Protein AF-A0A140DWY0-F1 (afdb_monomer_lite)

Secondary structure (DSSP, 8-state):
--HHHHHHHHHHHHHHHHHHHHHHHHHHHHHHHHHTTSTTT--SSHHHHHHHHHHHHHHHHHHHHHHHHHTTT-HHHHHHHHHHHHHHHHHTHHHHHHHHH-STTHHHHHHHHHHHHHHHHHHHHHHHHHHH-HHHHHHHT------S--TTTGGG------------------S-HHHHHHHHHHHHHHTSS-------PPPBHHHHHHHHHHHHHHHHHHHHHHHHHTGGGSB-TTSS-BTTHHHHHHHHHHHHHHHHHHHHHHHTT-TTHHHHHHHHHHHHHHHHHHHHHHHHHHHHTT-S-HHHHHHHHHHHHHHHHHHHHHHHHHHTT-SBP-STHHHHTT----GGGS------------------

Structure (mmCIF, N/CA/C/O backbone):
data_AF-A0A140DWY0-F1
#
_entry.id   AF-A0A140DWY0-F1
#
loop_
_atom_site.group_PDB
_atom_site.id
_atom_site.type_symbol
_atom_site.label_atom_id
_atom_site.label_alt_id
_atom_site.label_comp_id
_atom_site.label_asym_id
_atom_site.label_entity_id
_atom_site.label_seq_id
_atom_site.pdbx_PDB_ins_code
_atom_site.Cartn_x
_atom_site.Cartn_y
_atom_site.Cartn_z
_atom_site.occupancy
_atom_site.B_iso_or_equiv
_atom_site.auth_seq_id
_atom_site.auth_comp_id
_atom_site.auth_asym_id
_atom_site.auth_atom_id
_atom_site.pdbx_PDB_model_num
ATOM 1 N N . MET A 1 1 ? 29.543 5.384 -36.600 1.00 57.91 1 MET A N 1
ATOM 2 C CA . MET A 1 1 ? 28.573 6.051 -35.702 1.00 57.91 1 MET A CA 1
ATOM 3 C C . MET A 1 1 ? 29.395 6.724 -34.600 1.00 57.91 1 MET A C 1
ATOM 5 O O . MET A 1 1 ? 30.317 6.086 -34.124 1.00 57.91 1 MET A O 1
ATOM 9 N N . ASP A 1 2 ? 29.201 8.009 -34.275 1.00 68.50 2 ASP A N 1
ATOM 10 C CA . ASP A 1 2 ? 30.039 8.688 -33.258 1.00 68.50 2 ASP A CA 1
ATOM 11 C C . ASP A 1 2 ? 29.555 8.335 -31.839 1.00 68.50 2 ASP A C 1
ATOM 13 O O . ASP A 1 2 ? 28.572 8.912 -31.363 1.00 68.50 2 ASP A O 1
ATOM 17 N N . ASP A 1 3 ? 30.268 7.464 -31.123 1.00 65.62 3 ASP A N 1
ATOM 18 C CA . ASP A 1 3 ? 29.932 7.020 -29.754 1.00 65.62 3 ASP A CA 1
ATOM 19 C C . ASP A 1 3 ? 29.710 8.189 -28.776 1.00 65.62 3 ASP A C 1
ATOM 21 O O . ASP A 1 3 ? 28.828 8.164 -27.914 1.00 65.62 3 ASP A O 1
ATOM 25 N N . ARG A 1 4 ? 30.444 9.295 -28.965 1.00 71.00 4 ARG A N 1
ATOM 26 C CA . ARG A 1 4 ? 30.269 10.534 -28.185 1.00 71.00 4 ARG A CA 1
ATOM 27 C C . ARG A 1 4 ? 28.906 11.196 -28.395 1.00 71.00 4 ARG A C 1
ATOM 29 O O . ARG A 1 4 ? 28.383 11.807 -27.460 1.00 71.00 4 ARG A O 1
ATOM 36 N N . LYS A 1 5 ? 28.331 11.117 -29.600 1.00 73.56 5 LYS A N 1
ATOM 37 C CA . LYS A 1 5 ? 26.998 11.670 -29.893 1.00 73.56 5 LYS A CA 1
ATOM 38 C C . LYS A 1 5 ? 25.908 10.807 -29.257 1.00 73.56 5 LYS A C 1
ATOM 40 O O . LYS A 1 5 ? 24.982 11.367 -28.672 1.00 73.56 5 LYS A O 1
ATOM 45 N N . ILE A 1 6 ? 26.061 9.481 -29.292 1.00 72.69 6 ILE A N 1
ATOM 46 C CA . ILE A 1 6 ? 25.133 8.528 -28.661 1.00 72.69 6 ILE A CA 1
ATOM 47 C C . ILE A 1 6 ? 25.129 8.716 -27.140 1.00 72.69 6 ILE A C 1
ATOM 49 O O . ILE A 1 6 ? 24.067 8.913 -26.552 1.00 72.69 6 ILE A O 1
ATOM 53 N N . TYR A 1 7 ? 26.306 8.782 -26.509 1.00 71.62 7 TYR A N 1
ATOM 54 C CA . TYR A 1 7 ? 26.416 9.016 -25.066 1.00 71.62 7 TYR A CA 1
ATOM 55 C C . TYR A 1 7 ? 25.823 10.367 -24.637 1.00 71.62 7 TYR A C 1
ATOM 57 O O . TYR A 1 7 ? 25.106 10.454 -23.640 1.00 71.62 7 TYR A O 1
ATOM 65 N N . ARG A 1 8 ? 26.060 11.441 -25.407 1.00 73.19 8 ARG A N 1
ATOM 66 C CA . ARG A 1 8 ? 25.475 12.762 -25.120 1.00 73.19 8 ARG A CA 1
ATOM 67 C C . ARG A 1 8 ? 23.945 12.750 -25.252 1.00 73.19 8 ARG A C 1
ATOM 69 O O . ARG A 1 8 ? 23.271 13.381 -24.439 1.00 73.19 8 ARG A O 1
ATOM 76 N N . LYS A 1 9 ? 23.400 12.019 -26.230 1.00 77.56 9 LYS A N 1
ATOM 77 C CA . LYS A 1 9 ? 21.951 11.824 -26.405 1.00 77.56 9 LYS A CA 1
ATOM 78 C C . LYS A 1 9 ? 21.355 11.030 -25.236 1.00 77.56 9 LYS A C 1
ATOM 80 O O . LYS A 1 9 ? 20.369 11.478 -24.655 1.00 77.56 9 LYS A O 1
ATOM 85 N N . ALA A 1 10 ? 22.003 9.936 -24.829 1.00 71.94 10 ALA A N 1
ATOM 86 C CA . ALA A 1 10 ? 21.604 9.119 -23.683 1.00 71.94 10 ALA A CA 1
ATOM 87 C C . ALA A 1 10 ? 21.601 9.916 -22.373 1.00 71.94 10 ALA A C 1
ATOM 89 O O . ALA A 1 10 ? 20.593 9.945 -21.669 1.00 71.94 10 ALA A O 1
ATOM 90 N N . ARG A 1 11 ? 22.684 10.654 -22.095 1.00 74.94 11 ARG A N 1
ATOM 91 C CA . ARG A 1 11 ? 22.787 11.544 -20.931 1.00 74.94 11 ARG A CA 1
ATOM 92 C C . ARG A 1 11 ? 21.646 12.555 -20.889 1.00 74.94 11 ARG A C 1
ATOM 94 O O . ARG A 1 11 ? 21.018 12.709 -19.849 1.00 74.94 11 ARG A O 1
ATOM 101 N N . ASN A 1 12 ? 21.364 13.234 -22.001 1.00 78.50 12 ASN A N 1
ATOM 102 C CA . ASN A 1 12 ? 20.285 14.219 -22.040 1.00 78.50 12 ASN A CA 1
ATOM 103 C C . ASN A 1 12 ? 18.917 13.573 -21.785 1.00 78.50 12 ASN A C 1
ATOM 105 O O . ASN A 1 12 ? 18.136 14.126 -21.018 1.00 78.50 12 ASN A O 1
ATOM 109 N N . HIS A 1 13 ? 18.640 12.401 -22.364 1.00 79.12 13 HIS A N 1
ATOM 110 C CA . HIS A 1 13 ? 17.395 11.674 -22.104 1.00 79.12 13 HIS A CA 1
ATOM 111 C C . HIS A 1 13 ? 17.250 11.283 -20.629 1.00 79.12 13 HIS A C 1
ATOM 113 O O . HIS A 1 13 ? 16.200 11.529 -20.038 1.00 79.12 13 HIS A O 1
ATOM 119 N N . VAL A 1 14 ? 18.296 10.715 -20.025 1.00 76.75 14 VAL A N 1
ATOM 120 C CA . VAL A 1 14 ? 18.275 10.275 -18.622 1.00 76.75 14 VAL A CA 1
ATOM 121 C C . VAL A 1 14 ? 18.149 11.464 -17.667 1.00 76.75 14 VAL A C 1
ATOM 123 O O . VAL A 1 14 ? 17.331 11.417 -16.753 1.00 76.75 14 VAL A O 1
ATOM 126 N N . VAL A 1 15 ? 18.889 12.553 -17.899 1.00 78.69 15 VAL A N 1
ATOM 127 C CA . VAL A 1 15 ? 18.822 13.769 -17.069 1.00 78.69 15 VAL A CA 1
ATOM 128 C C . VAL A 1 15 ? 17.454 14.447 -17.169 1.00 78.69 15 VAL A C 1
ATOM 130 O O . VAL A 1 15 ? 16.911 14.854 -16.146 1.00 78.69 15 VAL A O 1
ATOM 133 N N . TRP A 1 16 ? 16.851 14.526 -18.359 1.00 79.81 16 TRP A N 1
ATOM 134 C CA . TRP A 1 16 ? 15.494 15.065 -18.498 1.00 79.81 16 TRP A CA 1
ATOM 135 C C . TRP A 1 16 ? 14.448 14.220 -17.771 1.00 79.81 16 TRP A C 1
ATOM 137 O O . TRP A 1 16 ? 13.572 14.782 -17.117 1.00 79.81 16 TRP A O 1
ATOM 147 N N . HIS A 1 17 ? 14.562 12.890 -17.826 1.00 82.00 17 HIS A N 1
ATOM 148 C CA . HIS A 1 17 ? 13.677 12.006 -17.064 1.00 82.00 17 HIS A CA 1
ATOM 149 C C . HIS A 1 17 ? 13.876 12.182 -15.555 1.00 82.00 17 HIS A C 1
ATOM 151 O O . HIS A 1 17 ? 12.893 12.306 -14.834 1.00 82.00 17 HIS A O 1
ATOM 157 N N . LEU A 1 18 ? 15.121 12.280 -15.074 1.00 79.75 18 LEU A N 1
ATOM 158 C CA . LEU A 1 18 ? 15.421 12.587 -13.670 1.00 79.75 18 LEU A CA 1
ATOM 159 C C . LEU A 1 18 ? 14.747 13.894 -13.225 1.00 79.75 18 LEU A C 1
ATOM 161 O O . LEU A 1 18 ? 14.041 13.909 -12.222 1.00 79.75 18 LEU A O 1
ATOM 165 N N . ILE A 1 19 ? 14.909 14.981 -13.983 1.00 77.69 19 ILE A N 1
ATOM 166 C CA . ILE A 1 19 ? 14.288 16.275 -13.655 1.00 77.69 19 ILE A CA 1
ATOM 167 C C . ILE A 1 19 ? 12.760 16.155 -13.628 1.00 77.69 19 ILE A C 1
ATOM 169 O O . ILE A 1 19 ? 12.126 16.634 -12.689 1.00 77.69 19 ILE A O 1
ATOM 173 N N . PHE A 1 20 ? 12.169 15.497 -14.626 1.00 85.00 20 PHE A N 1
ATOM 174 C CA . PHE A 1 20 ? 10.723 15.294 -14.699 1.00 85.00 20 PHE A CA 1
ATOM 175 C C . PHE A 1 20 ? 10.187 14.520 -13.488 1.00 85.00 20 PHE A C 1
ATOM 177 O O . PHE A 1 20 ? 9.238 14.968 -12.849 1.00 85.00 20 PHE A O 1
ATOM 184 N N . TYR A 1 21 ? 10.816 13.398 -13.130 1.00 84.69 21 TYR A N 1
ATOM 185 C CA . TYR A 1 21 ? 10.392 12.591 -11.986 1.00 84.69 21 TYR A CA 1
ATOM 186 C C . TYR A 1 21 ? 10.587 13.318 -10.655 1.00 84.69 21 TYR A C 1
ATOM 188 O O . TYR A 1 21 ? 9.721 13.225 -9.788 1.00 84.69 21 TYR A O 1
ATOM 196 N N . PHE A 1 22 ? 11.663 14.093 -10.497 1.00 82.50 22 PHE A N 1
ATOM 197 C CA . PHE A 1 22 ? 11.845 14.925 -9.308 1.00 82.50 22 PHE A CA 1
ATOM 198 C C . PHE A 1 22 ? 10.732 15.973 -9.176 1.00 82.50 22 PHE A C 1
ATOM 200 O O . PHE A 1 22 ? 10.133 16.111 -8.111 1.00 82.50 22 PHE A O 1
ATOM 207 N N . LEU A 1 23 ? 10.399 16.672 -10.268 1.00 81.19 23 LEU A N 1
ATOM 208 C CA . LEU A 1 23 ? 9.289 17.627 -10.280 1.00 81.19 23 LEU A CA 1
ATOM 209 C C . LEU A 1 23 ? 7.953 16.950 -9.967 1.00 81.19 23 LEU A C 1
ATOM 211 O O . LEU A 1 23 ? 7.162 17.501 -9.206 1.00 81.19 23 LEU A O 1
ATOM 215 N N . LEU A 1 24 ? 7.719 15.753 -10.504 1.00 86.19 24 LEU A N 1
ATOM 216 C CA . LEU A 1 24 ? 6.519 14.972 -10.228 1.00 86.19 24 LEU A CA 1
ATOM 217 C C . LEU A 1 24 ? 6.418 14.613 -8.739 1.00 86.19 24 LEU A C 1
ATOM 219 O O . LEU A 1 24 ? 5.360 14.815 -8.153 1.00 86.19 24 LEU A O 1
ATOM 223 N N . VAL A 1 25 ? 7.508 14.168 -8.102 1.00 83.31 25 VAL A N 1
ATOM 224 C CA . VAL A 1 25 ? 7.541 13.902 -6.651 1.00 83.31 25 VAL A CA 1
ATOM 225 C C . VAL A 1 25 ? 7.255 15.175 -5.848 1.00 83.31 25 VAL A C 1
ATOM 227 O O . VAL A 1 25 ? 6.443 15.138 -4.927 1.00 83.31 25 VAL A O 1
ATOM 230 N N . CYS A 1 26 ? 7.846 16.316 -6.214 1.00 82.31 26 CYS A N 1
ATOM 231 C CA . CYS A 1 26 ? 7.577 17.597 -5.551 1.00 82.31 26 CYS A CA 1
ATOM 232 C C . CYS A 1 26 ? 6.104 18.013 -5.665 1.00 82.31 26 CYS A C 1
ATOM 234 O O . CYS A 1 26 ? 5.478 18.359 -4.664 1.00 82.31 26 CYS A O 1
ATOM 236 N N . VAL A 1 27 ? 5.531 17.946 -6.871 1.00 85.69 27 VAL A N 1
ATOM 237 C CA . VAL A 1 27 ? 4.108 18.240 -7.105 1.00 85.69 27 VAL A CA 1
ATOM 238 C C . VAL A 1 27 ? 3.223 17.272 -6.326 1.00 85.69 27 VAL A C 1
ATOM 240 O O . VAL A 1 27 ? 2.219 17.692 -5.759 1.00 85.69 27 VAL A O 1
ATOM 243 N N . PHE A 1 28 ? 3.604 15.997 -6.247 1.00 88.56 28 PHE A N 1
ATOM 244 C CA . PHE A 1 28 ? 2.867 14.988 -5.498 1.00 88.56 28 PHE A CA 1
ATOM 245 C C . PHE A 1 28 ? 2.848 15.282 -3.991 1.00 88.56 28 PHE A C 1
ATOM 247 O O . PHE A 1 28 ? 1.795 15.189 -3.362 1.00 88.56 28 PHE A O 1
ATOM 254 N N . VAL A 1 29 ? 3.981 15.688 -3.410 1.00 85.38 29 VAL A N 1
ATOM 255 C CA . VAL A 1 29 ? 4.060 16.078 -1.992 1.00 85.38 29 VAL A CA 1
ATOM 256 C C . VAL A 1 29 ? 3.205 17.317 -1.714 1.00 85.38 29 VAL A C 1
ATOM 258 O O . VAL A 1 29 ? 2.434 17.318 -0.758 1.00 85.38 29 VAL A O 1
ATOM 261 N N . ILE A 1 30 ? 3.265 18.335 -2.581 1.00 83.00 30 ILE A N 1
ATOM 262 C CA . ILE A 1 30 ? 2.413 19.533 -2.471 1.00 83.00 30 ILE A CA 1
ATOM 263 C C . ILE A 1 30 ? 0.930 19.156 -2.591 1.00 83.00 30 ILE A C 1
ATOM 265 O O . ILE A 1 30 ? 0.107 19.604 -1.799 1.00 83.00 30 ILE A O 1
ATOM 269 N N . GLY A 1 31 ? 0.579 18.302 -3.555 1.00 84.06 31 GLY A N 1
ATOM 270 C CA . GLY A 1 31 ? -0.784 17.801 -3.723 1.00 84.06 31 GLY A CA 1
ATOM 271 C C . GLY A 1 31 ? -1.273 17.023 -2.502 1.00 84.06 31 GLY A C 1
ATOM 272 O O . GLY A 1 31 ? -2.422 17.175 -2.101 1.00 84.06 31 GLY A O 1
ATOM 273 N N . THR A 1 32 ? -0.390 16.249 -1.870 1.00 86.06 32 THR A N 1
ATOM 274 C CA . THR A 1 32 ? -0.691 15.519 -0.634 1.00 86.06 32 THR A CA 1
ATOM 275 C C . THR A 1 32 ? -0.972 16.483 0.519 1.00 86.06 32 THR A C 1
ATOM 277 O O . THR A 1 32 ? -1.981 16.318 1.195 1.00 86.06 32 THR A O 1
ATOM 280 N N . ASP A 1 33 ? -0.161 17.531 0.703 1.00 84.88 33 ASP A N 1
ATOM 281 C CA . ASP A 1 33 ? -0.425 18.568 1.715 1.00 84.88 33 ASP A CA 1
ATOM 282 C C . ASP A 1 33 ? -1.771 19.273 1.487 1.00 84.88 33 ASP A C 1
ATOM 284 O O . ASP A 1 33 ? -2.525 19.490 2.433 1.00 84.88 33 ASP A O 1
ATOM 288 N N . LEU A 1 34 ? -2.115 19.582 0.232 1.00 83.25 34 LEU A N 1
ATOM 289 C CA . LEU A 1 34 ? -3.403 20.193 -0.108 1.00 83.25 34 LEU A CA 1
ATOM 290 C C . LEU A 1 34 ? -4.582 19.270 0.224 1.00 83.25 34 LEU A C 1
ATOM 292 O O . LEU A 1 34 ? -5.570 19.729 0.793 1.00 83.25 34 LEU A O 1
ATOM 296 N N . VAL A 1 35 ? -4.476 17.977 -0.100 1.00 82.38 35 VAL A N 1
ATOM 297 C CA . VAL A 1 35 ? -5.507 16.972 0.212 1.00 82.38 35 VAL A CA 1
ATOM 298 C C . VAL A 1 35 ? -5.676 16.806 1.724 1.00 82.38 35 VAL A C 1
ATOM 300 O O . VAL A 1 35 ? -6.804 16.772 2.212 1.00 82.38 35 VAL A O 1
ATOM 303 N N . LEU A 1 36 ? -4.571 16.765 2.471 1.00 80.94 36 LEU A N 1
ATOM 304 C CA . LEU A 1 36 ? -4.564 16.647 3.933 1.00 80.94 36 LEU A CA 1
ATOM 305 C C . LEU A 1 36 ? -4.909 17.962 4.661 1.00 80.94 36 LEU A C 1
ATOM 307 O O . LEU A 1 36 ? -4.980 17.989 5.887 1.00 80.94 36 LEU A O 1
ATOM 311 N N . ASN A 1 37 ? -5.139 19.054 3.928 1.00 79.94 37 ASN A N 1
ATOM 312 C CA . ASN A 1 37 ? -5.622 20.331 4.460 1.00 79.94 37 ASN A CA 1
ATOM 313 C C . ASN A 1 37 ? -7.074 20.647 4.073 1.00 79.94 37 ASN A C 1
ATOM 315 O O . ASN A 1 37 ? -7.576 21.715 4.431 1.00 79.94 37 ASN A O 1
ATOM 319 N N . LEU A 1 38 ? -7.768 19.746 3.370 1.00 78.75 38 LEU A N 1
ATOM 320 C CA . LEU A 1 38 ? -9.203 19.886 3.119 1.00 78.75 38 LEU A CA 1
ATOM 321 C C . LEU A 1 38 ? -9.979 19.834 4.444 1.00 78.75 38 LEU A C 1
ATOM 323 O O . LEU A 1 38 ? -9.613 19.083 5.342 1.00 78.75 38 LEU A O 1
ATOM 327 N N . ASP A 1 39 ? -11.083 20.578 4.558 1.00 66.38 39 ASP A N 1
ATOM 328 C CA . ASP A 1 39 ? -11.822 20.747 5.826 1.00 66.38 39 ASP A CA 1
ATOM 329 C C . ASP A 1 39 ? -12.285 19.430 6.480 1.00 66.38 39 ASP A C 1
ATOM 331 O O . ASP A 1 39 ? -12.441 19.364 7.696 1.00 66.38 39 ASP A O 1
ATOM 335 N N . PHE A 1 40 ? -12.469 18.368 5.693 1.00 68.31 40 PHE A N 1
ATOM 336 C CA . PHE A 1 40 ? -12.851 17.035 6.174 1.00 68.31 40 PHE A CA 1
ATOM 337 C C . PHE A 1 40 ? -11.657 16.092 6.436 1.00 68.31 40 PHE A C 1
ATOM 339 O O . PHE A 1 40 ? -11.844 15.028 7.021 1.00 68.31 40 PHE A O 1
ATOM 346 N N . LEU A 1 41 ? -10.444 16.462 6.004 1.00 69.25 41 LEU A N 1
ATOM 347 C CA . LEU A 1 41 ? -9.195 15.690 6.121 1.00 69.25 41 LEU A CA 1
ATOM 348 C C . LEU A 1 41 ? -8.091 16.442 6.880 1.00 69.25 41 LEU A C 1
ATOM 350 O O . LEU A 1 41 ? -6.929 16.052 6.829 1.00 69.25 41 LEU A O 1
ATOM 354 N N . LYS A 1 42 ? -8.435 17.514 7.587 1.00 71.75 42 LYS A N 1
ATOM 355 C CA . LYS A 1 42 ? -7.465 18.381 8.248 1.00 71.75 42 LYS A CA 1
ATOM 356 C C . LYS A 1 42 ? -6.940 17.771 9.547 1.00 71.75 42 LYS A C 1
ATOM 358 O O . LYS A 1 42 ? -7.705 17.231 10.340 1.00 71.75 42 LYS A O 1
ATOM 363 N N . PHE A 1 43 ? -5.648 17.933 9.819 1.00 66.62 43 PHE A N 1
ATOM 364 C CA . PHE A 1 43 ? -5.078 17.647 11.139 1.00 66.62 43 PHE A CA 1
ATOM 365 C C . PHE A 1 43 ? -5.669 18.598 12.204 1.00 66.62 43 PHE A C 1
ATOM 367 O O . PHE A 1 43 ? -5.523 19.815 12.075 1.00 66.62 43 PHE A O 1
ATOM 374 N N . ALA A 1 44 ? -6.304 18.082 13.267 1.00 57.81 44 ALA A N 1
ATOM 375 C CA . ALA A 1 44 ? -6.755 18.934 14.381 1.00 57.81 44 ALA A CA 1
ATOM 376 C C . ALA A 1 44 ? -5.603 19.443 15.254 1.00 57.81 44 ALA A C 1
ATOM 378 O O . ALA A 1 44 ? -5.675 20.557 15.773 1.00 57.81 44 ALA A O 1
ATOM 379 N N . GLU A 1 45 ? -4.537 18.655 15.414 1.00 62.97 45 GLU A N 1
ATOM 380 C CA . GLU A 1 45 ? -3.345 19.068 16.151 1.00 62.97 45 GLU A CA 1
ATOM 381 C C . GLU A 1 45 ? -2.312 19.702 15.214 1.00 62.97 45 GLU A C 1
ATOM 383 O O . GLU A 1 45 ? -1.797 19.062 14.293 1.00 62.97 45 GLU A O 1
ATOM 388 N N . THR A 1 46 ? -1.927 20.948 15.503 1.00 62.59 46 THR A N 1
ATOM 389 C CA . THR A 1 46 ? -0.871 21.674 14.775 1.00 62.59 46 THR A CA 1
ATOM 390 C C . THR A 1 46 ? 0.464 20.918 14.748 1.00 62.59 46 THR A C 1
ATOM 392 O O . THR A 1 46 ? 1.228 21.070 13.798 1.00 62.59 46 THR A O 1
ATOM 395 N N . GLY A 1 47 ? 0.732 20.053 15.734 1.00 73.00 47 GLY A N 1
ATOM 396 C CA . GLY A 1 47 ? 1.959 19.255 15.808 1.00 73.00 47 GLY A CA 1
ATOM 397 C C . GLY A 1 47 ? 2.082 18.154 14.744 1.00 73.00 47 GLY A C 1
ATOM 398 O O . GLY A 1 47 ? 3.182 17.906 14.247 1.00 73.00 47 GLY A O 1
ATOM 399 N N . GLN A 1 48 ? 0.980 17.511 14.342 1.00 75.25 48 GLN A N 1
ATOM 400 C CA . GLN A 1 48 ? 1.017 16.432 13.340 1.00 75.25 48 GLN A CA 1
ATOM 401 C C . GLN A 1 48 ? 1.219 16.983 11.928 1.00 75.25 48 GLN A C 1
ATOM 403 O O . GLN A 1 48 ? 2.032 16.460 11.166 1.00 75.25 48 GLN A O 1
ATOM 408 N N . HIS A 1 49 ? 0.562 18.103 11.616 1.00 79.12 49 HIS A N 1
ATOM 409 C CA . HIS A 1 49 ? 0.777 18.817 10.356 1.00 79.12 49 HIS A CA 1
ATOM 410 C C . HIS A 1 49 ? 2.220 19.326 10.229 1.00 79.12 49 HIS A C 1
ATOM 412 O O . HIS A 1 49 ? 2.867 19.126 9.203 1.00 79.12 49 HIS A O 1
ATOM 418 N N . GLN A 1 50 ? 2.778 19.889 11.306 1.00 80.62 50 GLN A N 1
ATOM 419 C CA . GLN A 1 50 ? 4.189 20.292 11.349 1.00 80.62 50 GLN A CA 1
ATOM 420 C C . GLN A 1 50 ? 5.147 19.111 11.155 1.00 80.62 50 GLN A C 1
ATOM 422 O O . GLN A 1 50 ? 6.152 19.247 10.458 1.00 80.62 50 GLN A O 1
ATOM 427 N N . THR A 1 51 ? 4.832 17.950 11.735 1.00 84.06 51 THR A N 1
ATOM 428 C CA . THR A 1 51 ? 5.628 16.727 11.561 1.00 84.06 51 THR A CA 1
ATOM 429 C C . THR A 1 51 ? 5.610 16.268 10.104 1.00 84.06 51 THR A C 1
ATOM 431 O O . THR A 1 51 ? 6.667 15.982 9.544 1.00 84.06 51 THR A O 1
ATOM 434 N N . PHE A 1 52 ? 4.436 16.266 9.466 1.00 85.62 52 PHE A N 1
ATOM 435 C CA . PHE A 1 52 ? 4.297 15.941 8.047 1.00 85.62 52 PHE A CA 1
ATOM 436 C C . PHE A 1 52 ? 5.118 16.884 7.155 1.00 85.62 52 PHE A C 1
ATOM 438 O O . PHE A 1 52 ? 5.877 16.407 6.310 1.00 85.62 52 PHE A O 1
ATOM 445 N N . ILE A 1 53 ? 5.028 18.203 7.368 1.00 84.31 53 ILE A N 1
ATOM 446 C CA . ILE A 1 53 ? 5.800 19.190 6.595 1.00 84.31 53 ILE A CA 1
ATOM 447 C C . ILE A 1 53 ? 7.303 18.971 6.777 1.00 84.31 53 ILE A C 1
ATOM 449 O O . ILE A 1 53 ? 8.046 18.960 5.796 1.00 84.31 53 ILE A O 1
ATOM 453 N N . LEU A 1 54 ? 7.764 18.798 8.018 1.00 85.75 54 LEU A N 1
ATOM 454 C CA . LEU A 1 54 ? 9.185 18.633 8.314 1.00 85.75 54 LEU A CA 1
ATOM 455 C C . LEU A 1 54 ? 9.755 17.383 7.635 1.00 85.75 54 LEU A C 1
ATOM 457 O O . LEU A 1 54 ? 10.796 17.458 6.984 1.00 85.75 54 LEU A O 1
ATOM 461 N N . VAL A 1 55 ? 9.057 16.251 7.757 1.00 87.19 55 VAL A N 1
ATOM 462 C CA . VAL A 1 55 ? 9.443 14.983 7.123 1.00 87.19 55 VAL A CA 1
ATOM 463 C C . VAL A 1 55 ? 9.456 15.135 5.604 1.00 87.19 55 VAL A C 1
ATOM 465 O O . VAL A 1 55 ? 10.456 14.812 4.968 1.00 87.19 55 VAL A O 1
ATOM 468 N N . SER A 1 56 ? 8.410 15.735 5.035 1.00 85.69 56 SER A N 1
ATOM 469 C CA . SER A 1 56 ? 8.296 15.974 3.593 1.00 85.69 56 SER A CA 1
ATOM 470 C C . SER A 1 56 ? 9.424 16.857 3.047 1.00 85.69 56 SER A C 1
ATOM 472 O O . SER A 1 56 ? 9.965 16.583 1.977 1.00 85.69 56 SER A O 1
ATOM 474 N N . LEU A 1 57 ? 9.825 17.903 3.778 1.00 82.38 57 LEU A N 1
ATOM 475 C CA . LEU A 1 57 ? 10.946 18.768 3.392 1.00 82.38 57 LEU A CA 1
ATOM 476 C C . LEU A 1 57 ? 12.283 18.024 3.420 1.00 82.38 57 LEU A C 1
ATOM 478 O O . LEU A 1 57 ? 13.085 18.171 2.494 1.00 82.38 57 LEU A O 1
ATOM 482 N N . ILE A 1 58 ? 12.517 17.221 4.462 1.00 87.25 58 ILE A N 1
ATOM 483 C CA . ILE A 1 58 ? 13.721 16.390 4.577 1.00 87.25 58 ILE A CA 1
ATOM 484 C C . ILE A 1 58 ? 13.769 15.384 3.423 1.00 87.25 58 ILE A C 1
ATOM 486 O O . ILE A 1 58 ? 14.800 15.260 2.765 1.00 87.25 58 ILE A O 1
ATOM 490 N N . GLU A 1 59 ? 12.658 14.714 3.128 1.00 88.19 59 GLU A N 1
ATOM 491 C CA . GLU A 1 59 ? 12.557 13.767 2.019 1.00 88.19 59 GLU A CA 1
ATOM 492 C C . GLU A 1 59 ? 12.830 14.439 0.673 1.00 88.19 59 GLU A C 1
ATOM 494 O O . GLU A 1 59 ? 13.672 13.953 -0.079 1.00 88.19 59 GLU A O 1
ATOM 499 N N . ILE A 1 60 ? 12.189 15.575 0.368 1.00 86.50 60 ILE A N 1
ATOM 500 C CA . ILE A 1 60 ? 12.430 16.316 -0.883 1.00 86.50 60 ILE A CA 1
ATOM 501 C C . ILE A 1 60 ? 13.911 16.678 -1.018 1.00 86.50 60 ILE A C 1
ATOM 503 O O . ILE A 1 60 ? 14.485 16.536 -2.099 1.00 86.50 60 ILE A O 1
ATOM 507 N N . PHE A 1 61 ? 14.547 17.120 0.068 1.00 83.00 61 PHE A N 1
ATOM 508 C CA . PHE A 1 61 ? 15.965 17.457 0.062 1.00 83.00 61 PHE A CA 1
ATOM 509 C C . PHE A 1 61 ? 16.854 16.232 -0.200 1.00 83.00 61 PHE A C 1
ATOM 511 O O . PHE A 1 61 ? 17.767 16.295 -1.026 1.00 83.00 61 PHE A O 1
ATOM 518 N N . LEU A 1 62 ? 16.575 15.098 0.448 1.00 85.19 62 LEU A N 1
ATOM 519 C CA . LEU A 1 62 ? 17.317 13.854 0.228 1.00 85.19 62 LEU A CA 1
ATOM 520 C C . LEU A 1 62 ? 17.120 13.317 -1.197 1.00 85.19 62 LEU A C 1
ATOM 522 O O . LEU A 1 62 ? 18.090 12.916 -1.843 1.00 85.19 62 LEU A O 1
ATOM 526 N N . TRP A 1 63 ? 15.894 13.373 -1.721 1.00 85.12 63 TRP A N 1
ATOM 527 C CA . TRP A 1 63 ? 15.588 13.011 -3.104 1.00 85.12 63 TRP A CA 1
ATOM 528 C C . TRP A 1 63 ? 16.286 13.947 -4.099 1.00 85.12 63 TRP A C 1
ATOM 530 O O . TRP A 1 63 ? 16.839 13.468 -5.086 1.00 85.12 63 TRP A O 1
ATOM 540 N N . LEU A 1 64 ? 16.368 15.252 -3.825 1.00 81.81 64 LEU A N 1
ATOM 541 C CA . LEU A 1 64 ? 17.123 16.201 -4.650 1.00 81.81 64 LEU A CA 1
ATOM 542 C C . LEU A 1 64 ? 18.613 15.835 -4.714 1.00 81.81 64 LEU A C 1
ATOM 544 O O . LEU A 1 64 ? 19.185 15.776 -5.804 1.00 81.81 64 LEU A O 1
ATOM 548 N N . LEU A 1 65 ? 19.239 15.560 -3.564 1.00 80.00 65 LEU A N 1
ATOM 549 C CA . LEU A 1 65 ? 20.647 15.151 -3.506 1.00 80.00 65 LEU A CA 1
ATOM 550 C C . LEU A 1 65 ? 20.890 13.840 -4.254 1.00 80.00 65 LEU A C 1
ATOM 552 O O . LEU A 1 65 ? 21.869 13.721 -4.991 1.00 80.00 65 LEU A O 1
ATOM 556 N N . LEU A 1 66 ? 19.987 12.872 -4.107 1.00 86.06 66 LEU A N 1
ATOM 557 C CA . LEU A 1 66 ? 20.074 11.592 -4.795 1.00 86.06 66 LEU A CA 1
ATOM 558 C C . LEU A 1 66 ? 19.934 11.749 -6.315 1.00 86.06 66 LEU A C 1
ATOM 560 O O . LEU A 1 66 ? 20.717 11.169 -7.063 1.00 86.06 66 LEU A O 1
ATOM 564 N N . PHE A 1 67 ? 18.976 12.551 -6.786 1.00 82.56 67 PHE A N 1
ATOM 565 C CA . PHE A 1 67 ? 18.779 12.812 -8.213 1.00 82.56 67 PHE A CA 1
ATOM 566 C C . PHE A 1 67 ? 19.963 13.581 -8.816 1.00 82.56 67 PHE A C 1
ATOM 568 O O . PHE A 1 67 ? 20.389 13.285 -9.937 1.00 82.56 67 PHE A O 1
ATOM 575 N N . LEU A 1 68 ? 20.559 14.506 -8.056 1.00 76.38 68 LEU A N 1
ATOM 576 C CA . LEU A 1 68 ? 21.805 15.168 -8.436 1.00 76.38 68 LEU A CA 1
ATOM 577 C C . LEU A 1 68 ? 22.962 14.160 -8.513 1.00 76.38 68 LEU A C 1
ATOM 579 O O . LEU A 1 68 ? 23.716 14.167 -9.484 1.00 76.38 68 LEU A O 1
ATOM 583 N N . GLY A 1 69 ? 23.057 13.242 -7.549 1.00 75.81 69 GLY A N 1
ATOM 584 C CA . GLY A 1 69 ? 24.010 12.134 -7.573 1.00 75.81 69 GLY A CA 1
ATOM 585 C C . GLY A 1 69 ? 23.825 11.230 -8.794 1.00 75.81 69 GLY A C 1
ATOM 586 O O . GLY A 1 69 ? 24.796 10.903 -9.471 1.00 75.81 69 GLY A O 1
ATOM 587 N N . LEU A 1 70 ? 22.588 10.874 -9.140 1.00 79.94 70 LEU A N 1
ATOM 588 C CA . LEU A 1 70 ? 22.265 10.066 -10.320 1.00 79.94 70 LEU A CA 1
ATOM 589 C C . LEU A 1 70 ? 22.669 10.781 -11.618 1.00 79.94 70 LEU A C 1
ATOM 591 O O . LEU A 1 70 ? 23.200 10.155 -12.534 1.00 79.94 70 LEU A O 1
ATOM 595 N N . SER A 1 71 ? 22.563 12.113 -11.665 1.00 76.94 71 SER A N 1
ATOM 596 C CA . SER A 1 71 ? 23.025 12.920 -12.805 1.00 76.94 71 SER A CA 1
ATOM 597 C C . SER A 1 71 ? 24.547 12.908 -13.034 1.00 76.94 71 SER A C 1
ATOM 599 O O . SER A 1 71 ? 25.024 13.435 -14.043 1.00 76.94 71 SER A O 1
ATOM 601 N N . THR A 1 72 ? 25.327 12.320 -12.118 1.00 74.44 72 THR A N 1
ATOM 602 C CA . THR A 1 72 ? 26.776 12.128 -12.293 1.00 74.44 72 THR A CA 1
ATOM 603 C C . THR A 1 72 ? 27.123 10.853 -13.065 1.00 74.44 72 THR A C 1
ATOM 605 O O . THR A 1 72 ? 28.246 10.736 -13.552 1.00 74.44 72 THR A O 1
ATOM 608 N N . GLY A 1 73 ? 26.180 9.913 -13.212 1.00 67.75 73 GLY A N 1
ATOM 609 C CA . GLY A 1 73 ? 26.396 8.648 -13.923 1.00 67.75 73 GLY A CA 1
ATOM 610 C C . GLY A 1 73 ? 27.144 7.575 -13.119 1.00 67.75 73 GLY A C 1
ATOM 611 O O . GLY A 1 73 ? 27.521 6.548 -13.674 1.00 67.75 73 GLY A O 1
ATOM 612 N N . GLN A 1 74 ? 27.371 7.772 -11.816 1.00 74.44 74 GLN A N 1
ATOM 613 C CA . GLN A 1 74 ? 28.086 6.801 -10.982 1.00 74.44 74 GLN A CA 1
ATOM 614 C C . GLN A 1 74 ? 27.222 5.578 -10.622 1.00 74.44 74 GLN A C 1
ATOM 616 O O . GLN A 1 74 ? 26.113 5.710 -10.102 1.00 74.44 74 GLN A O 1
ATOM 621 N N . LYS A 1 75 ? 27.771 4.369 -10.808 1.00 75.31 75 LYS A N 1
ATOM 622 C CA . LYS A 1 75 ? 27.073 3.091 -10.555 1.00 75.31 75 LYS A CA 1
ATOM 623 C C . LYS A 1 75 ? 26.600 2.917 -9.111 1.00 75.31 75 LYS A C 1
ATOM 625 O O . LYS A 1 75 ? 25.511 2.399 -8.885 1.00 75.31 75 LYS A O 1
ATOM 630 N N . TRP A 1 76 ? 27.386 3.361 -8.128 1.00 78.00 76 TRP A N 1
ATOM 631 C CA . TRP A 1 76 ? 27.039 3.177 -6.713 1.00 78.00 76 TRP A CA 1
ATOM 632 C C . TRP A 1 76 ? 25.817 4.003 -6.284 1.00 78.00 76 TRP A C 1
ATOM 634 O O . TRP A 1 76 ? 25.072 3.597 -5.395 1.00 78.00 76 TRP A O 1
ATOM 644 N N . VAL A 1 77 ? 25.523 5.103 -6.984 1.00 81.69 77 VAL A N 1
ATOM 645 C CA . VAL A 1 77 ? 24.346 5.932 -6.690 1.00 81.69 77 VAL A CA 1
ATOM 646 C C . VAL A 1 77 ? 23.036 5.208 -7.046 1.00 81.69 77 VAL A C 1
ATOM 648 O O . VAL A 1 77 ? 22.016 5.439 -6.402 1.00 81.69 77 VAL A O 1
ATOM 651 N N . ARG A 1 78 ? 23.054 4.246 -7.985 1.00 80.31 78 ARG A N 1
ATOM 652 C CA . ARG A 1 78 ? 21.900 3.355 -8.233 1.00 80.31 78 ARG A CA 1
ATOM 653 C C . ARG A 1 78 ? 21.600 2.449 -7.040 1.00 80.31 78 ARG A C 1
ATOM 655 O O . ARG A 1 78 ? 20.438 2.191 -6.758 1.00 80.31 78 ARG A O 1
ATOM 662 N N . TRP A 1 79 ? 22.624 1.982 -6.331 1.00 84.62 79 TRP A N 1
ATOM 663 C CA . TRP A 1 79 ? 22.427 1.224 -5.092 1.00 84.62 79 TRP A CA 1
ATOM 664 C C . TRP A 1 79 ? 21.899 2.120 -3.973 1.00 84.62 79 TRP A C 1
ATOM 666 O O . TRP A 1 79 ? 20.960 1.741 -3.277 1.00 84.62 79 TRP A O 1
ATOM 676 N N . LEU A 1 80 ? 22.435 3.339 -3.859 1.00 86.44 80 LEU A N 1
ATOM 677 C CA . LEU A 1 80 ? 21.945 4.339 -2.910 1.00 86.44 80 LEU A CA 1
ATOM 678 C C . LEU A 1 80 ? 20.459 4.674 -3.132 1.00 86.44 80 LEU A C 1
ATOM 680 O O . LEU A 1 80 ? 19.740 4.899 -2.163 1.00 86.44 80 LEU A O 1
ATOM 684 N N . TYR A 1 81 ? 19.979 4.638 -4.381 1.00 89.06 81 TYR A N 1
ATOM 685 C CA . TYR A 1 81 ? 18.562 4.829 -4.700 1.00 89.06 81 TYR A CA 1
ATOM 686 C C . TYR A 1 81 ? 17.658 3.807 -4.009 1.00 89.06 81 TYR A C 1
ATOM 688 O O . TYR A 1 81 ? 16.652 4.182 -3.414 1.00 89.06 81 TYR A O 1
ATOM 696 N N . TRP A 1 82 ? 18.031 2.528 -4.026 1.00 89.38 82 TRP A N 1
ATOM 697 C CA . TRP A 1 82 ? 17.252 1.477 -3.367 1.00 89.38 82 TRP A CA 1
ATOM 698 C C . TRP A 1 82 ? 17.301 1.574 -1.843 1.00 89.38 82 TRP A C 1
ATOM 700 O O . TRP A 1 82 ? 16.305 1.299 -1.179 1.00 89.38 82 TRP A O 1
ATOM 710 N N . VAL A 1 83 ? 18.426 2.024 -1.281 1.00 88.81 83 VAL A N 1
ATOM 711 C CA . VAL A 1 83 ? 18.526 2.315 0.158 1.00 88.81 83 VAL A CA 1
ATOM 712 C C . VAL A 1 83 ? 17.575 3.451 0.543 1.00 88.81 83 VAL A C 1
ATOM 714 O O . VAL A 1 83 ? 16.835 3.329 1.515 1.00 88.81 83 VAL A O 1
ATOM 717 N N . MET A 1 84 ? 17.540 4.526 -0.247 1.00 89.44 84 MET A N 1
ATOM 718 C CA . MET A 1 84 ? 16.606 5.639 -0.050 1.00 89.44 84 MET A CA 1
ATOM 719 C C . MET A 1 84 ? 15.146 5.212 -0.230 1.00 89.44 84 MET A C 1
ATOM 721 O O . MET A 1 84 ? 14.288 5.624 0.543 1.00 89.44 84 MET A O 1
ATOM 725 N N . TYR A 1 85 ? 14.865 4.335 -1.192 1.00 91.00 85 TYR A N 1
ATOM 726 C CA . TYR A 1 85 ? 13.543 3.741 -1.368 1.00 91.00 85 TYR A CA 1
ATOM 727 C C . TYR A 1 85 ? 13.110 2.915 -0.146 1.00 91.00 85 TYR A C 1
ATOM 729 O O . TYR A 1 85 ? 11.976 3.035 0.299 1.00 91.00 85 TYR A O 1
ATOM 737 N N . LEU A 1 86 ? 14.003 2.117 0.451 1.00 89.81 86 LEU A N 1
ATOM 738 C CA . LEU A 1 86 ? 13.701 1.397 1.696 1.00 89.81 86 LEU A CA 1
ATOM 739 C C . LEU A 1 86 ? 13.449 2.346 2.874 1.00 89.81 86 LEU A C 1
ATOM 741 O O . LEU A 1 86 ? 12.599 2.062 3.716 1.00 89.81 86 LEU A O 1
ATOM 745 N N . LEU A 1 87 ? 14.153 3.477 2.928 1.00 89.06 87 LEU A N 1
ATOM 746 C CA . LEU A 1 87 ? 13.905 4.514 3.930 1.00 89.06 87 LEU A CA 1
ATOM 747 C C . LEU A 1 87 ? 12.522 5.159 3.744 1.00 89.06 87 LEU A C 1
ATOM 749 O O . LEU A 1 87 ? 11.837 5.425 4.727 1.00 89.06 87 LEU A O 1
ATOM 753 N N . GLU A 1 88 ? 12.075 5.320 2.499 1.00 90.06 88 GLU A N 1
ATOM 754 C CA . GLU A 1 88 ? 10.713 5.753 2.170 1.00 90.06 88 GLU A CA 1
ATOM 755 C C . GLU A 1 88 ? 9.664 4.699 2.566 1.00 90.06 88 GLU A C 1
ATOM 757 O O . GLU A 1 88 ? 8.616 5.034 3.101 1.00 90.06 88 GLU A O 1
ATOM 762 N N . VAL A 1 89 ? 9.947 3.402 2.401 1.00 90.81 89 VAL A N 1
ATOM 763 C CA . VAL A 1 89 ? 9.074 2.342 2.949 1.00 90.81 89 VAL A CA 1
ATOM 764 C C . VAL A 1 89 ? 8.979 2.463 4.471 1.00 90.81 89 VAL A C 1
ATOM 766 O O . VAL A 1 89 ? 7.897 2.333 5.037 1.00 90.81 89 VAL A O 1
ATOM 769 N N . ALA A 1 90 ? 10.093 2.750 5.147 1.00 88.69 90 ALA A N 1
ATOM 770 C CA . ALA A 1 90 ? 10.108 2.930 6.594 1.00 88.69 90 ALA A CA 1
ATOM 771 C C . ALA A 1 90 ? 9.336 4.182 7.057 1.00 88.69 90 ALA A C 1
ATOM 773 O O . ALA A 1 90 ? 8.862 4.205 8.196 1.00 88.69 90 ALA A O 1
ATOM 774 N N . SER A 1 91 ? 9.147 5.196 6.199 1.00 86.81 91 SER A N 1
ATOM 775 C CA . SER A 1 91 ? 8.400 6.413 6.552 1.00 86.81 91 SER A CA 1
ATOM 776 C C . SER A 1 91 ? 6.916 6.141 6.820 1.00 86.81 91 SER A C 1
ATOM 778 O O . SER A 1 91 ? 6.306 6.880 7.594 1.00 86.81 91 SER A O 1
ATOM 780 N N . PHE A 1 92 ? 6.366 5.013 6.340 1.00 89.06 92 PHE A N 1
ATOM 781 C CA . PHE A 1 92 ? 5.027 4.520 6.707 1.00 89.06 92 PHE A CA 1
ATOM 782 C C . PHE A 1 92 ? 4.838 4.357 8.214 1.00 89.06 92 PHE A C 1
ATOM 784 O O . PHE A 1 92 ? 3.720 4.475 8.714 1.00 89.06 92 PHE A O 1
ATOM 791 N N . TRP A 1 93 ? 5.916 4.126 8.964 1.00 89.00 93 TRP A N 1
ATOM 792 C CA . TRP A 1 93 ? 5.837 4.025 10.416 1.00 89.00 93 TRP A CA 1
ATOM 793 C C . TRP A 1 93 ? 5.301 5.304 11.074 1.00 89.00 93 TRP A C 1
ATOM 795 O O . TRP A 1 93 ? 4.652 5.234 12.116 1.00 89.00 93 TRP A O 1
ATOM 805 N N . ILE A 1 94 ? 5.533 6.474 10.471 1.00 88.06 94 ILE A N 1
ATOM 806 C CA . ILE A 1 94 ? 5.124 7.773 11.017 1.00 88.06 94 ILE A CA 1
ATOM 807 C C . ILE A 1 94 ? 3.591 7.901 11.058 1.00 88.06 94 ILE A C 1
ATOM 809 O O . ILE A 1 94 ? 3.056 8.046 12.163 1.00 88.06 94 ILE A O 1
ATOM 813 N N . PRO A 1 95 ? 2.853 7.792 9.932 1.00 87.69 95 PRO A N 1
ATOM 814 C CA . PRO A 1 95 ? 1.396 7.826 9.962 1.00 87.69 95 PRO A CA 1
ATOM 815 C C . PRO A 1 95 ? 0.798 6.635 10.715 1.00 87.69 95 PRO A C 1
ATOM 817 O O . PRO A 1 95 ? -0.204 6.816 11.399 1.00 87.69 95 PRO A O 1
ATOM 820 N N . VAL A 1 96 ? 1.420 5.448 10.679 1.00 86.19 96 VAL A N 1
ATOM 821 C CA . VAL A 1 96 ? 0.962 4.290 11.471 1.00 86.19 96 VAL A CA 1
ATOM 822 C C . VAL A 1 96 ? 1.010 4.601 12.967 1.00 86.19 96 VAL A C 1
ATOM 824 O O . VAL A 1 96 ? 0.027 4.396 13.678 1.00 86.19 96 VAL A O 1
ATOM 827 N N . ARG A 1 97 ? 2.124 5.153 13.456 1.00 86.62 97 ARG A N 1
ATOM 828 C CA . ARG A 1 97 ? 2.267 5.549 14.860 1.00 86.62 97 ARG A CA 1
ATOM 829 C C . ARG A 1 97 ? 1.300 6.671 15.234 1.00 86.62 97 ARG A C 1
ATOM 831 O O . ARG A 1 97 ? 0.735 6.629 16.325 1.00 86.62 97 ARG A O 1
ATOM 838 N N . ALA A 1 98 ? 1.107 7.658 14.358 1.00 83.75 98 ALA A N 1
ATOM 839 C CA . ALA A 1 98 ? 0.156 8.744 14.586 1.00 83.75 98 ALA A CA 1
ATOM 840 C C . ALA A 1 98 ? -1.282 8.207 14.697 1.00 83.75 98 ALA A C 1
ATOM 842 O O . ALA A 1 98 ? -1.966 8.498 15.674 1.00 83.75 98 ALA A O 1
ATOM 843 N N . MET A 1 99 ? -1.676 7.309 13.793 1.00 82.88 99 MET A N 1
ATOM 844 C CA . MET A 1 99 ? -2.973 6.626 13.807 1.00 82.88 99 MET A CA 1
ATOM 845 C C . MET A 1 99 ? -3.188 5.763 15.059 1.00 82.88 99 MET A C 1
ATOM 847 O O . MET A 1 99 ? -4.302 5.647 15.560 1.00 82.88 99 MET A O 1
ATOM 851 N N . MET A 1 100 ? -2.136 5.142 15.603 1.00 82.62 100 MET A N 1
ATOM 852 C CA . MET A 1 100 ? -2.253 4.362 16.842 1.00 82.62 100 MET A CA 1
ATOM 853 C C . MET A 1 100 ? -2.585 5.229 18.063 1.00 82.62 100 MET A C 1
ATOM 855 O O . MET A 1 100 ? -3.240 4.721 18.985 1.00 82.62 100 MET A O 1
ATOM 859 N N . ASN A 1 101 ? -2.135 6.488 18.049 1.00 82.31 101 ASN A N 1
ATOM 860 C CA . ASN A 1 101 ? -2.254 7.448 19.143 1.00 82.31 101 ASN A CA 1
ATOM 861 C C . ASN A 1 101 ? -3.502 8.337 19.024 1.00 82.31 101 ASN A C 1
ATOM 863 O O . ASN A 1 101 ? -4.106 8.636 20.051 1.00 82.31 101 ASN A O 1
ATOM 867 N N . ASP A 1 102 ? -3.906 8.719 17.807 1.00 76.44 102 ASP A N 1
ATOM 868 C CA . ASP A 1 102 ? -5.093 9.541 17.553 1.00 76.44 102 ASP A CA 1
ATOM 869 C C . ASP A 1 102 ? -6.081 8.851 16.597 1.00 76.44 102 ASP A C 1
ATOM 871 O O . ASP A 1 102 ? -5.811 8.612 15.420 1.00 76.44 102 ASP A O 1
ATOM 875 N N . TRP A 1 103 ? -7.268 8.559 17.132 1.00 69.44 103 TRP A N 1
ATOM 876 C CA . TRP A 1 103 ? -8.367 7.877 16.443 1.00 69.44 103 TRP A CA 1
ATOM 877 C C . TRP A 1 103 ? -9.376 8.841 15.831 1.00 69.44 103 TRP A C 1
ATOM 879 O O . TRP A 1 103 ? -10.138 8.457 14.945 1.00 69.44 103 TRP A O 1
ATOM 889 N N . THR A 1 104 ? -9.389 10.093 16.289 1.00 78.00 104 THR A N 1
ATOM 890 C CA . THR A 1 104 ? -10.364 11.084 15.828 1.00 78.00 104 THR A CA 1
ATOM 891 C C . THR A 1 104 ? -10.115 11.499 14.376 1.00 78.00 104 THR A C 1
ATOM 893 O O . THR A 1 104 ? -11.060 11.820 13.662 1.00 78.00 104 THR A O 1
ATOM 896 N N . HIS A 1 105 ? -8.869 11.376 13.906 1.00 78.19 105 HIS A N 1
ATOM 897 C CA . HIS A 1 105 ? -8.420 11.801 12.576 1.00 78.19 105 HIS A CA 1
ATOM 898 C C . HIS A 1 105 ? -7.974 10.625 11.699 1.00 78.19 105 HIS A C 1
ATOM 900 O O . HIS A 1 105 ? -7.143 10.779 10.806 1.00 78.19 105 HIS A O 1
ATOM 906 N N . ILE A 1 106 ? -8.538 9.432 11.919 1.00 80.00 106 ILE A N 1
ATOM 907 C CA . ILE A 1 106 ? -8.126 8.205 11.218 1.00 80.00 106 ILE A CA 1
ATOM 908 C C . ILE A 1 106 ? -8.149 8.339 9.688 1.00 80.00 106 ILE A C 1
ATOM 910 O O . ILE A 1 106 ? -7.236 7.868 9.015 1.00 80.00 106 ILE A O 1
ATOM 914 N N . PHE A 1 107 ? -9.138 9.044 9.131 1.00 80.31 107 PHE A N 1
ATOM 915 C CA . PHE A 1 107 ? -9.236 9.279 7.689 1.00 80.31 107 PHE A CA 1
ATOM 916 C C . PHE A 1 107 ? -8.075 10.117 7.141 1.00 80.31 107 PHE A C 1
ATOM 918 O O . PHE A 1 107 ? -7.643 9.884 6.013 1.00 80.31 107 PHE A O 1
ATOM 925 N N . VAL A 1 108 ? -7.520 11.031 7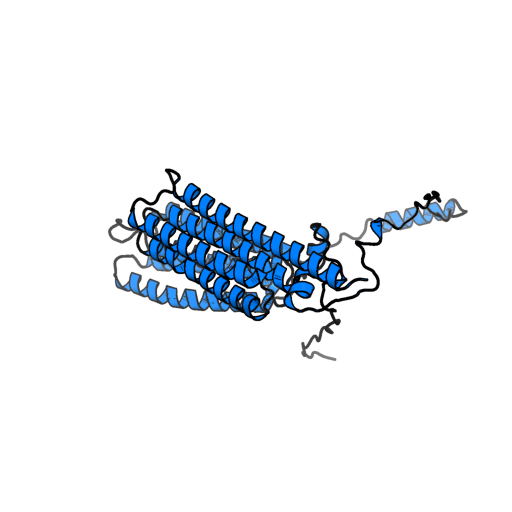.941 1.00 84.25 108 VAL A N 1
ATOM 926 C CA . VAL A 1 108 ? -6.341 11.837 7.585 1.00 84.25 108 VAL A CA 1
ATOM 927 C C . VAL A 1 108 ? -5.116 10.941 7.463 1.00 84.25 108 VAL A C 1
ATOM 929 O O . VAL A 1 108 ? -4.420 10.971 6.450 1.00 84.25 108 VAL A O 1
ATOM 932 N N . TYR A 1 109 ? -4.888 10.075 8.452 1.00 85.56 109 TYR A N 1
ATOM 933 C CA . TYR A 1 109 ? -3.747 9.157 8.450 1.00 85.56 109 TYR A CA 1
ATOM 934 C C . TYR A 1 109 ? -3.864 8.076 7.373 1.00 85.56 109 TYR A C 1
ATOM 936 O O . TYR A 1 109 ? -2.872 7.763 6.720 1.00 85.56 109 TYR A O 1
ATOM 944 N N . LEU A 1 110 ? -5.067 7.546 7.130 1.00 83.81 110 LEU A N 1
ATOM 945 C CA . LEU A 1 110 ? -5.323 6.621 6.022 1.00 83.81 110 LEU A CA 1
ATOM 946 C C . LEU A 1 110 ? -5.061 7.281 4.668 1.00 83.81 110 LEU A C 1
ATOM 948 O O . LEU A 1 110 ? -4.417 6.681 3.810 1.00 83.81 110 LEU A O 1
ATOM 952 N N . THR A 1 111 ? -5.506 8.527 4.491 1.00 85.88 111 THR A N 1
ATOM 953 C CA . THR A 1 111 ? -5.247 9.288 3.262 1.00 85.88 111 THR A CA 1
ATOM 954 C C . THR A 1 111 ? -3.756 9.561 3.094 1.00 85.88 111 THR A C 1
ATOM 956 O O . THR A 1 111 ? -3.222 9.376 2.004 1.00 85.88 111 THR A O 1
ATOM 959 N N . TRP A 1 112 ? -3.047 9.903 4.173 1.00 87.50 112 TRP A N 1
ATOM 960 C CA . TRP A 1 112 ? -1.596 10.070 4.145 1.00 87.50 112 TRP A CA 1
ATOM 961 C C . TRP A 1 112 ? -0.886 8.764 3.752 1.00 87.50 112 TRP A C 1
ATOM 963 O O . TRP A 1 112 ? -0.064 8.774 2.836 1.00 87.50 112 TRP A O 1
ATOM 973 N N . MET A 1 113 ? -1.244 7.622 4.350 1.00 89.12 113 MET A N 1
ATOM 974 C CA . MET A 1 113 ? -0.688 6.318 3.958 1.00 89.12 113 MET A CA 1
ATOM 975 C C . MET A 1 113 ? -0.992 5.965 2.497 1.00 89.12 113 MET A C 1
ATOM 977 O O . MET A 1 113 ? -0.120 5.460 1.792 1.00 89.12 113 MET A O 1
ATOM 981 N N . PHE A 1 114 ? -2.202 6.256 2.020 1.00 88.56 114 PHE A N 1
ATOM 982 C CA . PHE A 1 114 ? -2.581 6.035 0.626 1.00 88.56 114 PHE A CA 1
ATOM 983 C C . PHE A 1 114 ? -1.754 6.899 -0.337 1.00 88.56 114 PHE A C 1
ATOM 985 O O . PHE A 1 114 ? -1.243 6.400 -1.341 1.00 88.56 114 PHE A O 1
ATOM 992 N N . CYS A 1 115 ? -1.537 8.174 -0.006 1.00 89.19 115 CYS A N 1
ATOM 993 C CA . CYS A 1 115 ? -0.648 9.049 -0.764 1.00 89.19 115 CYS A CA 1
ATOM 994 C C . CYS A 1 115 ? 0.799 8.531 -0.757 1.00 89.19 115 CYS A C 1
ATOM 996 O O . CYS A 1 115 ? 1.421 8.461 -1.818 1.00 89.19 115 CYS A O 1
ATOM 998 N N . LEU A 1 116 ? 1.327 8.096 0.394 1.00 90.12 116 LEU A N 1
ATOM 999 C CA . LEU A 1 116 ? 2.659 7.484 0.461 1.00 90.12 116 LEU A CA 1
ATOM 1000 C C . LEU A 1 116 ? 2.753 6.232 -0.415 1.00 90.12 116 LEU A C 1
ATOM 1002 O O . LEU A 1 116 ? 3.764 6.038 -1.082 1.00 90.12 116 LEU A O 1
ATOM 1006 N N . PHE A 1 117 ? 1.698 5.418 -0.487 1.00 91.38 117 PHE A N 1
ATOM 1007 C CA . PHE A 1 117 ? 1.673 4.220 -1.328 1.00 91.38 117 PHE A CA 1
ATOM 1008 C C . PHE A 1 117 ? 1.767 4.563 -2.818 1.00 91.38 117 PHE A C 1
ATOM 1010 O O . PHE A 1 117 ? 2.570 3.970 -3.541 1.00 91.38 117 PHE A O 1
ATOM 1017 N N . ILE A 1 118 ? 1.009 5.565 -3.276 1.00 88.50 118 ILE A N 1
ATOM 1018 C CA . ILE A 1 118 ? 1.089 6.05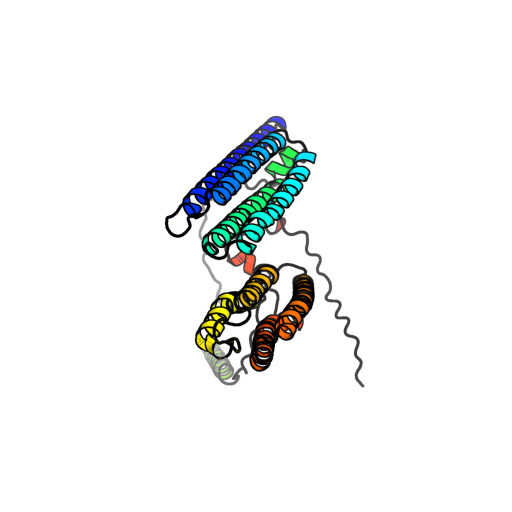0 -4.661 1.00 88.50 118 ILE A CA 1
ATOM 1019 C C . ILE A 1 118 ? 2.488 6.609 -4.957 1.00 88.50 118 ILE A C 1
ATOM 1021 O O . ILE A 1 118 ? 3.074 6.275 -5.989 1.00 88.50 118 ILE A O 1
ATOM 1025 N N . LYS A 1 119 ? 3.055 7.409 -4.042 1.00 89.44 119 LYS A N 1
ATOM 1026 C CA . LYS A 1 119 ? 4.434 7.916 -4.154 1.00 89.44 119 LYS A CA 1
ATOM 1027 C C . LYS A 1 119 ? 5.428 6.762 -4.302 1.00 89.44 119 LYS A C 1
ATOM 1029 O O . LYS A 1 119 ? 6.299 6.807 -5.168 1.00 89.44 119 LYS A O 1
ATOM 1034 N N . LEU A 1 120 ? 5.265 5.704 -3.513 1.00 90.38 120 LEU A N 1
ATOM 1035 C CA . LEU A 1 120 ? 6.116 4.520 -3.553 1.00 90.38 120 LEU A CA 1
ATOM 1036 C C . LEU A 1 120 ? 6.005 3.756 -4.876 1.00 90.38 120 LEU A C 1
ATOM 1038 O O . LEU A 1 120 ? 7.024 3.338 -5.418 1.00 90.38 120 LEU A O 1
ATOM 1042 N N . ALA A 1 121 ? 4.804 3.637 -5.443 1.00 87.88 121 ALA A N 1
ATOM 1043 C CA . ALA A 1 121 ? 4.610 3.038 -6.762 1.00 87.88 121 ALA A CA 1
ATOM 1044 C C . ALA A 1 121 ? 5.319 3.841 -7.871 1.00 87.88 121 ALA A C 1
ATOM 1046 O O . ALA A 1 121 ? 6.007 3.263 -8.715 1.00 87.88 121 ALA A O 1
ATOM 1047 N N . ILE A 1 122 ? 5.219 5.176 -7.829 1.00 87.44 122 ILE A N 1
ATOM 1048 C CA . ILE A 1 122 ? 5.924 6.081 -8.751 1.00 87.44 122 ILE A CA 1
ATOM 1049 C C . ILE A 1 122 ? 7.445 5.909 -8.620 1.00 87.44 122 ILE A C 1
ATOM 1051 O O . ILE A 1 122 ? 8.158 5.804 -9.624 1.00 87.44 122 ILE A O 1
ATOM 1055 N N . LEU A 1 123 ? 7.955 5.851 -7.387 1.00 88.19 123 LEU A N 1
ATOM 1056 C CA . LEU A 1 123 ? 9.376 5.641 -7.116 1.00 88.19 123 LEU A CA 1
ATOM 1057 C C . LEU A 1 123 ? 9.832 4.261 -7.606 1.00 88.19 123 LEU A C 1
ATOM 1059 O O . LEU A 1 123 ? 10.817 4.168 -8.327 1.00 88.19 123 LEU A O 1
ATOM 1063 N N . MET A 1 124 ? 9.078 3.197 -7.339 1.00 88.12 124 MET A N 1
ATOM 1064 C CA . MET A 1 124 ? 9.389 1.854 -7.837 1.00 88.12 124 MET A CA 1
ATOM 1065 C C . MET A 1 124 ? 9.515 1.832 -9.367 1.00 88.12 124 MET A C 1
ATOM 1067 O O . MET A 1 124 ? 10.495 1.316 -9.907 1.00 88.12 124 MET A O 1
ATOM 1071 N N . GLN A 1 125 ? 8.571 2.454 -10.081 1.00 84.44 125 GLN A N 1
ATOM 1072 C CA . GLN A 1 125 ? 8.618 2.550 -11.542 1.00 84.44 125 GLN A CA 1
ATOM 1073 C C . GLN A 1 125 ? 9.851 3.327 -12.032 1.00 84.44 125 GLN A C 1
ATOM 1075 O O . GLN A 1 125 ? 10.479 2.951 -13.024 1.00 84.44 125 GLN A O 1
ATOM 1080 N N . THR A 1 126 ? 10.237 4.377 -11.308 1.00 82.88 126 THR A N 1
ATOM 1081 C CA . THR A 1 126 ? 11.444 5.165 -11.598 1.00 82.88 126 THR A CA 1
ATOM 1082 C C . THR A 1 126 ? 12.722 4.346 -11.355 1.00 82.88 126 THR A C 1
ATOM 1084 O O . THR A 1 126 ? 13.650 4.383 -12.162 1.00 82.88 126 THR A O 1
ATOM 1087 N N . GLY A 1 127 ? 12.765 3.546 -10.287 1.00 82.56 127 GLY A N 1
ATOM 1088 C CA . GLY A 1 127 ? 13.866 2.623 -9.998 1.00 82.56 127 GLY A CA 1
ATOM 1089 C C . GLY A 1 127 ? 14.043 1.558 -11.082 1.00 82.56 127 GLY A C 1
ATOM 1090 O O . GLY A 1 127 ? 15.163 1.314 -11.540 1.00 82.56 127 GLY A O 1
ATOM 1091 N N . LEU A 1 128 ? 12.936 0.977 -11.554 1.00 79.62 128 LEU A N 1
ATOM 1092 C CA . LEU A 1 128 ? 12.935 0.014 -12.659 1.00 79.62 128 LEU A CA 1
ATOM 1093 C C . LEU A 1 128 ? 13.415 0.647 -13.971 1.00 79.62 128 LEU A C 1
ATOM 1095 O O . LEU A 1 128 ? 14.218 0.036 -14.678 1.00 79.62 128 LEU A O 1
ATOM 1099 N N . TYR A 1 129 ? 13.023 1.895 -14.257 1.00 79.62 129 TYR A N 1
ATOM 1100 C CA . TYR A 1 129 ? 13.516 2.645 -15.417 1.00 79.62 129 TYR A CA 1
ATOM 1101 C C . TYR A 1 129 ? 15.050 2.737 -15.436 1.00 79.62 129 TYR A C 1
ATOM 1103 O O . TYR A 1 129 ? 15.663 2.525 -16.483 1.00 79.62 129 TYR A O 1
ATOM 1111 N N . PHE A 1 130 ? 15.700 2.989 -14.293 1.00 73.75 130 PHE A N 1
ATOM 1112 C CA . PHE A 1 130 ? 17.166 3.067 -14.233 1.00 73.75 130 PHE A CA 1
ATOM 1113 C C . PHE A 1 130 ? 17.875 1.730 -14.467 1.00 73.75 130 PHE A C 1
ATOM 1115 O O . PHE A 1 130 ? 19.053 1.733 -14.824 1.00 73.75 130 PHE A O 1
ATOM 1122 N N . HIS A 1 131 ? 17.191 0.605 -14.255 1.00 68.25 131 HIS A N 1
ATOM 1123 C CA . HIS A 1 131 ? 17.782 -0.723 -14.399 1.00 68.25 131 HIS A CA 1
ATOM 1124 C C . HIS A 1 131 ? 17.484 -1.371 -15.757 1.00 68.25 131 HIS A C 1
ATOM 1126 O O . HIS A 1 131 ? 18.331 -2.086 -16.290 1.00 68.25 131 HIS A O 1
ATOM 1132 N N . GLN A 1 132 ? 16.291 -1.142 -16.303 1.00 72.19 132 GLN A N 1
ATOM 1133 C CA . GLN A 1 132 ? 15.799 -1.835 -17.496 1.00 72.19 132 GLN A CA 1
ATOM 1134 C C . GLN A 1 132 ? 15.983 -1.012 -18.778 1.00 72.19 132 GLN A C 1
ATOM 1136 O O . GLN A 1 132 ? 16.169 -1.582 -19.847 1.00 72.19 132 GLN A O 1
ATOM 1141 N N . ASN A 1 133 ? 15.983 0.324 -18.708 1.00 75.38 133 ASN A N 1
ATOM 1142 C CA . ASN A 1 133 ? 16.006 1.146 -19.918 1.00 75.38 133 ASN A CA 1
ATOM 1143 C C . ASN A 1 133 ? 17.392 1.180 -20.595 1.00 75.38 133 ASN A C 1
ATOM 1145 O O . ASN A 1 133 ? 18.398 1.522 -19.963 1.00 75.38 133 ASN A O 1
ATOM 1149 N N . ARG A 1 134 ? 17.421 0.945 -21.917 1.00 65.19 134 ARG A N 1
ATOM 1150 C CA . ARG A 1 134 ? 18.593 1.064 -22.809 1.00 65.19 134 ARG A CA 1
ATOM 1151 C C . ARG A 1 134 ? 19.375 2.360 -22.582 1.00 65.19 134 ARG A C 1
ATOM 1153 O O . ARG A 1 134 ? 20.591 2.323 -22.412 1.00 65.19 134 ARG A O 1
ATOM 1160 N N . TRP A 1 135 ? 18.699 3.508 -22.503 1.00 66.19 135 TRP A N 1
ATOM 1161 C CA . TRP A 1 135 ? 19.367 4.807 -22.323 1.00 66.19 135 TRP A CA 1
ATOM 1162 C C . TRP A 1 135 ? 20.047 4.945 -20.955 1.00 66.19 135 TRP A C 1
ATOM 1164 O O . TRP A 1 135 ? 21.102 5.572 -20.855 1.00 66.19 135 TRP A O 1
ATOM 1174 N N . ALA A 1 136 ? 19.475 4.335 -19.911 1.00 65.00 136 ALA A N 1
ATOM 1175 C CA . ALA A 1 136 ? 20.059 4.309 -18.574 1.00 65.00 136 ALA A CA 1
ATOM 1176 C C . ALA A 1 136 ? 21.252 3.342 -18.504 1.00 65.00 136 ALA A C 1
ATOM 1178 O O . ALA A 1 136 ? 22.285 3.702 -17.943 1.00 65.00 136 ALA A O 1
ATOM 1179 N N . ARG A 1 137 ? 21.172 2.171 -19.149 1.00 65.75 137 ARG A N 1
ATOM 1180 C CA . ARG A 1 137 ? 22.295 1.218 -19.248 1.00 65.75 137 ARG A CA 1
ATOM 1181 C C . ARG A 1 137 ? 23.487 1.811 -20.010 1.00 65.75 137 ARG A C 1
ATOM 1183 O O . ARG A 1 137 ? 24.614 1.733 -19.531 1.00 65.75 137 ARG A O 1
ATOM 1190 N N . VAL A 1 138 ? 23.251 2.518 -21.119 1.00 65.06 138 VAL A N 1
ATOM 1191 C CA . VAL A 1 138 ? 24.312 3.237 -21.858 1.00 65.06 138 VAL A CA 1
ATOM 1192 C C . VAL A 1 138 ? 24.950 4.338 -20.999 1.00 65.06 138 VAL A C 1
ATOM 1194 O O . VAL A 1 138 ? 26.160 4.564 -21.058 1.00 65.06 138 VAL A O 1
ATOM 1197 N N . TYR A 1 139 ? 24.151 5.025 -20.180 1.00 69.94 139 TYR A N 1
ATOM 1198 C CA . TYR A 1 139 ? 24.622 6.135 -19.355 1.00 69.94 139 TYR A CA 1
ATOM 1199 C C . TYR A 1 139 ? 25.390 5.693 -18.095 1.00 69.94 139 TYR A C 1
ATOM 1201 O O . TYR A 1 139 ? 26.446 6.258 -17.820 1.00 69.94 139 TYR A O 1
ATOM 1209 N N . TYR A 1 140 ? 24.897 4.688 -17.362 1.00 67.69 140 TYR A N 1
ATOM 1210 C CA . TYR A 1 140 ? 25.481 4.218 -16.094 1.00 67.69 140 TYR A CA 1
ATOM 1211 C C . TYR A 1 140 ? 26.449 3.043 -16.256 1.00 67.69 140 TYR A C 1
ATOM 1213 O O . TYR A 1 140 ? 27.437 2.956 -15.529 1.00 67.69 140 TYR A O 1
ATOM 1221 N N . ASP A 1 141 ? 26.162 2.120 -17.176 1.00 64.31 141 ASP A N 1
ATOM 1222 C CA . ASP A 1 141 ? 26.939 0.890 -17.343 1.00 64.31 141 ASP A CA 1
ATOM 1223 C C . ASP A 1 141 ? 27.956 0.969 -18.481 1.00 64.31 141 ASP A C 1
ATOM 1225 O O . ASP A 1 141 ? 28.837 0.114 -18.547 1.00 64.31 141 ASP A O 1
ATOM 1229 N N . HIS A 1 142 ? 27.896 2.026 -19.302 1.00 62.25 142 HIS A N 1
ATOM 1230 C CA . HIS A 1 142 ? 28.748 2.241 -20.479 1.00 62.25 142 HIS A CA 1
ATOM 1231 C C . HIS A 1 142 ? 28.732 1.061 -21.466 1.00 62.25 142 HIS A C 1
ATOM 1233 O O . HIS A 1 142 ? 29.659 0.892 -22.255 1.00 62.25 142 HIS A O 1
ATOM 1239 N N . VAL A 1 143 ? 27.668 0.254 -21.434 1.00 56.72 143 VAL A N 1
ATOM 1240 C CA . VAL A 1 143 ? 27.447 -0.867 -22.349 1.00 56.72 143 VAL A CA 1
ATOM 1241 C C . VAL A 1 143 ? 26.639 -0.362 -23.542 1.00 56.72 143 VAL A C 1
ATOM 1243 O O . VAL A 1 143 ? 25.519 0.123 -23.376 1.00 56.72 143 VAL A O 1
ATOM 1246 N N . LEU A 1 144 ? 27.220 -0.454 -24.739 1.00 48.94 144 LEU A N 1
ATOM 1247 C CA . LEU A 1 144 ? 26.527 -0.245 -26.008 1.00 48.94 144 LEU A CA 1
ATOM 1248 C C . LEU A 1 144 ? 26.067 -1.611 -26.516 1.00 48.94 144 LEU A C 1
ATOM 1250 O O . LEU A 1 144 ? 26.869 -2.378 -27.039 1.00 48.94 144 LEU A O 1
ATOM 1254 N N . GLU A 1 145 ? 24.786 -1.922 -26.351 1.00 47.88 145 GLU A N 1
ATOM 1255 C CA . GLU A 1 145 ? 24.177 -3.033 -27.083 1.00 47.88 145 GLU A CA 1
ATOM 1256 C C . GLU A 1 145 ? 23.884 -2.536 -28.504 1.00 47.88 145 GLU A C 1
ATOM 1258 O O . GLU A 1 145 ? 22.951 -1.756 -28.733 1.00 47.88 145 GLU A O 1
ATOM 1263 N N . VAL A 1 146 ? 24.767 -2.904 -29.435 1.00 45.31 146 VAL A N 1
ATOM 1264 C CA . VAL A 1 146 ? 24.552 -2.755 -30.875 1.00 45.31 146 VAL A CA 1
ATOM 1265 C C . VAL A 1 146 ? 23.794 -4.000 -31.317 1.00 45.31 146 VAL A C 1
ATOM 1267 O O . VAL A 1 146 ? 24.387 -5.065 -31.452 1.00 45.31 146 VAL A O 1
ATOM 1270 N N . TYR A 1 147 ? 22.481 -3.873 -31.471 1.00 44.66 147 TYR A N 1
ATOM 1271 C CA . TYR A 1 147 ? 21.709 -4.817 -32.270 1.00 44.66 147 TYR A CA 1
ATOM 1272 C C . TYR A 1 147 ? 21.733 -4.303 -33.712 1.00 44.66 147 TYR A C 1
ATOM 1274 O O . TYR A 1 147 ? 21.582 -3.098 -33.921 1.00 44.66 147 TYR A O 1
ATOM 1282 N N . ASP A 1 148 ? 21.953 -5.197 -34.680 1.00 44.69 148 ASP A N 1
ATOM 1283 C CA . ASP A 1 148 ? 22.015 -4.861 -36.114 1.00 44.69 148 ASP A CA 1
ATOM 1284 C C . ASP A 1 148 ? 20.690 -4.284 -36.659 1.00 44.69 148 ASP A C 1
ATOM 1286 O O . ASP A 1 148 ? 20.688 -3.672 -37.723 1.00 44.69 148 ASP A O 1
ATOM 1290 N N . ASP A 1 149 ? 19.597 -4.376 -35.893 1.00 45.47 149 ASP A N 1
ATOM 1291 C CA . ASP A 1 149 ? 18.278 -3.846 -36.233 1.00 45.47 149 ASP A CA 1
ATOM 1292 C C . ASP A 1 149 ? 17.816 -2.830 -35.169 1.00 45.47 149 ASP A C 1
ATOM 1294 O O . ASP A 1 149 ? 17.234 -3.193 -34.146 1.00 45.47 149 ASP A O 1
ATOM 1298 N N . ASP A 1 150 ? 18.087 -1.536 -35.383 1.00 44.38 150 ASP A N 1
ATOM 1299 C CA . ASP A 1 150 ? 17.541 -0.439 -34.568 1.00 44.38 150 ASP A CA 1
ATOM 1300 C C . ASP A 1 150 ? 16.165 -0.035 -35.161 1.00 44.38 150 ASP A C 1
ATOM 1302 O O . ASP A 1 150 ? 16.117 0.697 -36.156 1.00 44.38 150 ASP A O 1
ATOM 1306 N N . PRO A 1 151 ? 15.009 -0.449 -34.590 1.00 46.22 151 PRO A N 1
ATOM 1307 C CA . PRO A 1 151 ? 13.694 -0.269 -35.230 1.00 46.22 151 PRO A CA 1
ATOM 1308 C C . PRO A 1 151 ? 13.236 1.198 -35.282 1.00 46.22 151 PRO A C 1
ATOM 1310 O O . PRO A 1 151 ? 12.188 1.524 -35.840 1.00 46.22 151 PRO A O 1
ATOM 1313 N N . LEU A 1 152 ? 14.000 2.099 -34.660 1.00 45.22 152 LEU A N 1
ATOM 1314 C CA . LEU A 1 152 ? 13.725 3.531 -34.579 1.00 45.22 152 LEU A CA 1
ATOM 1315 C C . LEU A 1 152 ? 14.511 4.371 -35.595 1.00 45.22 152 LEU A C 1
ATOM 1317 O O . LEU A 1 152 ? 14.108 5.512 -35.829 1.00 45.22 152 LEU A O 1
ATOM 1321 N N . ASP A 1 153 ? 15.568 3.835 -36.219 1.00 43.09 153 ASP A N 1
ATOM 1322 C CA . ASP A 1 153 ? 16.299 4.531 -37.294 1.00 43.09 153 ASP A CA 1
ATOM 1323 C C . ASP A 1 153 ? 15.790 4.150 -38.704 1.00 43.09 153 ASP A C 1
ATOM 1325 O O . ASP A 1 153 ? 15.877 4.966 -39.626 1.00 43.09 153 ASP A O 1
ATOM 1329 N N . ASP A 1 154 ? 15.117 3.004 -38.867 1.00 41.78 154 ASP A N 1
ATOM 1330 C CA . ASP A 1 154 ? 14.615 2.538 -40.174 1.00 41.78 154 ASP A CA 1
ATOM 1331 C C . ASP A 1 154 ? 13.264 3.125 -40.616 1.00 41.78 154 ASP A C 1
ATOM 1333 O O . ASP A 1 154 ? 12.876 3.023 -41.785 1.00 41.78 154 ASP A O 1
ATOM 1337 N N . ALA A 1 155 ? 12.559 3.851 -39.744 1.00 41.66 155 ALA A N 1
ATOM 1338 C CA . ALA A 1 155 ? 11.284 4.481 -40.102 1.00 41.66 155 ALA A CA 1
ATOM 1339 C C . ALA A 1 155 ? 11.417 5.590 -41.173 1.00 41.66 155 ALA A C 1
ATOM 1341 O O . ALA A 1 155 ? 10.418 6.015 -41.755 1.00 41.66 155 ALA A O 1
ATOM 1342 N N . ARG A 1 156 ? 12.638 6.074 -41.454 1.00 41.38 156 ARG A N 1
ATOM 1343 C CA . ARG A 1 156 ? 12.907 7.085 -42.495 1.00 41.38 156 ARG A CA 1
ATOM 1344 C C . ARG A 1 156 ? 13.473 6.519 -43.801 1.00 41.38 156 ARG A C 1
ATOM 1346 O O . ARG A 1 156 ? 13.632 7.294 -44.742 1.00 41.38 156 ARG A O 1
ATOM 1353 N N . ALA A 1 157 ? 13.746 5.216 -43.887 1.00 38.19 157 ALA A N 1
ATOM 1354 C CA . ALA A 1 157 ? 14.488 4.625 -45.005 1.00 38.19 157 ALA A CA 1
ATOM 1355 C C . ALA A 1 157 ? 13.711 3.584 -45.832 1.00 38.19 157 ALA A C 1
ATOM 1357 O O . ALA A 1 157 ? 14.312 2.894 -46.652 1.00 38.19 157 ALA A O 1
ATOM 1358 N N . VAL A 1 158 ? 12.383 3.492 -45.704 1.00 37.75 158 VAL A N 1
ATOM 1359 C CA . VAL A 1 158 ? 11.582 2.654 -46.611 1.00 37.75 158 VAL A CA 1
ATOM 1360 C C . VAL A 1 158 ? 10.990 3.525 -47.727 1.00 37.75 158 VAL A C 1
ATOM 1362 O O . VAL A 1 158 ? 10.032 4.262 -47.478 1.00 37.75 158 VAL A O 1
ATOM 1365 N N . PRO A 1 159 ? 11.510 3.480 -48.971 1.00 33.81 159 PRO A N 1
ATOM 1366 C CA . PRO A 1 159 ? 10.802 4.063 -50.102 1.00 33.81 159 PRO A CA 1
ATOM 1367 C C . PRO A 1 159 ? 9.464 3.335 -50.253 1.00 33.81 159 PRO A C 1
ATOM 1369 O O . PRO A 1 159 ? 9.420 2.105 -50.301 1.00 33.81 159 PRO A O 1
ATOM 1372 N N . ALA A 1 160 ? 8.375 4.104 -50.298 1.00 33.50 160 ALA A N 1
ATOM 1373 C CA . ALA A 1 160 ? 7.009 3.611 -50.403 1.00 33.50 160 ALA A CA 1
ATOM 1374 C C . ALA A 1 160 ? 6.870 2.589 -51.546 1.00 33.50 160 ALA A C 1
ATOM 1376 O O . ALA A 1 160 ? 6.766 2.953 -52.718 1.00 33.50 160 ALA A O 1
ATOM 1377 N N . ARG A 1 161 ? 6.854 1.293 -51.209 1.00 32.44 161 ARG A N 1
ATOM 1378 C CA . ARG A 1 161 ? 6.449 0.240 -52.141 1.00 32.44 161 ARG A CA 1
ATOM 1379 C C . ARG A 1 161 ? 4.930 0.224 -52.198 1.00 32.44 161 ARG A C 1
ATOM 1381 O O . ARG A 1 161 ? 4.250 -0.137 -51.243 1.00 32.44 161 ARG A O 1
ATOM 1388 N N . THR A 1 162 ? 4.420 0.646 -53.346 1.00 29.42 162 THR A N 1
ATOM 1389 C CA . THR A 1 162 ? 3.029 0.540 -53.771 1.00 29.42 162 THR A CA 1
ATOM 1390 C C . THR A 1 162 ? 2.517 -0.883 -53.534 1.00 29.42 162 THR A C 1
ATOM 1392 O O . THR A 1 162 ? 3.004 -1.834 -54.143 1.00 29.42 162 THR A O 1
ATOM 1395 N N . ILE A 1 163 ? 1.542 -1.040 -52.638 1.00 34.31 163 ILE A N 1
ATOM 1396 C CA . ILE A 1 163 ? 0.869 -2.320 -52.402 1.00 34.31 163 ILE A CA 1
ATOM 1397 C C . ILE A 1 163 ? -0.056 -2.581 -53.595 1.00 34.31 163 ILE A C 1
ATOM 1399 O O . ILE A 1 163 ? -1.115 -1.967 -53.725 1.00 34.31 163 ILE A O 1
ATOM 1403 N N . ALA A 1 164 ? 0.347 -3.495 -54.476 1.00 30.97 164 ALA A N 1
ATOM 1404 C CA . ALA A 1 164 ? -0.555 -4.110 -55.438 1.00 30.97 164 ALA A CA 1
ATOM 1405 C C . ALA A 1 164 ? -1.466 -5.102 -54.693 1.00 30.97 164 ALA A C 1
ATOM 1407 O O . ALA A 1 164 ? -0.999 -6.079 -54.107 1.00 30.97 164 ALA A O 1
ATOM 1408 N N . ARG A 1 165 ? -2.779 -4.844 -54.704 1.00 32.84 165 ARG A N 1
ATOM 1409 C CA . ARG A 1 165 ? -3.804 -5.807 -54.275 1.00 32.84 165 ARG A CA 1
ATOM 1410 C C . ARG A 1 165 ? -3.709 -7.069 -55.138 1.00 32.84 165 ARG A C 1
ATOM 1412 O O . ARG A 1 165 ? -3.867 -6.977 -56.351 1.00 32.84 165 ARG A O 1
ATOM 1419 N N . THR A 1 166 ? -3.560 -8.230 -54.504 1.00 30.81 166 THR A N 1
ATOM 1420 C CA . THR A 1 166 ? -3.851 -9.540 -55.115 1.00 30.81 166 THR A CA 1
ATOM 1421 C C . THR A 1 166 ? -5.025 -10.175 -54.351 1.00 30.81 166 THR A C 1
ATOM 1423 O O . THR A 1 166 ? -5.081 -10.003 -53.130 1.00 30.81 166 THR A O 1
ATOM 1426 N N . PRO A 1 167 ? -6.006 -10.822 -55.016 1.00 37.12 167 PRO A N 1
ATOM 1427 C CA . PRO A 1 167 ? -7.266 -11.223 -54.397 1.00 37.12 167 PRO A CA 1
ATOM 1428 C C . PRO A 1 167 ? -7.169 -12.541 -53.622 1.00 37.12 167 PRO A C 1
ATOM 1430 O O . PRO A 1 167 ? -6.304 -13.379 -53.863 1.00 37.12 167 PRO A O 1
ATOM 1433 N N . ALA A 1 168 ? -8.115 -12.694 -52.700 1.00 33.75 168 ALA A N 1
ATOM 1434 C CA . ALA A 1 168 ? -8.294 -13.816 -51.795 1.00 33.75 168 ALA A CA 1
ATOM 1435 C C . ALA A 1 168 ? -8.731 -15.128 -52.477 1.00 33.75 168 ALA A C 1
ATOM 1437 O O . ALA A 1 168 ? -9.526 -15.114 -53.411 1.00 33.75 168 ALA A O 1
ATOM 1438 N N . GLY A 1 169 ? -8.303 -16.243 -51.873 1.00 35.94 169 GLY A N 1
ATOM 1439 C CA . GLY A 1 169 ? -9.146 -17.415 -51.609 1.00 35.94 169 GLY A CA 1
ATOM 1440 C C . GLY A 1 169 ? -9.448 -18.350 -52.780 1.00 35.94 169 GLY A C 1
ATOM 1441 O O . GLY A 1 169 ? -10.464 -18.206 -53.452 1.00 35.94 169 GLY A O 1
ATOM 1442 N N . ALA A 1 170 ? -8.633 -19.393 -52.938 1.00 29.88 170 ALA A N 1
ATOM 1443 C CA . ALA A 1 170 ? -8.994 -20.566 -53.726 1.00 29.88 170 ALA A CA 1
ATOM 1444 C C . ALA A 1 170 ? -10.001 -21.432 -52.945 1.00 29.88 170 ALA A C 1
ATOM 1446 O O . ALA A 1 170 ? -9.627 -22.140 -52.013 1.00 29.88 170 ALA A O 1
ATOM 1447 N N . TYR A 1 171 ? -11.276 -21.380 -53.332 1.00 36.38 171 TYR A N 1
ATOM 1448 C CA . TYR A 1 171 ? -12.249 -22.422 -53.007 1.00 36.38 171 TYR A CA 1
ATOM 1449 C C . TYR A 1 171 ? -12.202 -23.480 -54.111 1.00 36.38 171 TYR A C 1
ATOM 1451 O O . TYR A 1 171 ? -12.410 -23.169 -55.283 1.00 36.38 171 TYR A O 1
ATOM 1459 N N . VAL A 1 172 ? -11.931 -24.733 -53.746 1.00 43.72 172 VAL A N 1
ATOM 1460 C CA . VAL A 1 172 ? -12.111 -25.867 -54.659 1.00 43.72 172 VAL A CA 1
ATOM 1461 C C . VAL A 1 172 ? -13.604 -26.190 -54.700 1.00 43.72 172 VAL A C 1
ATOM 1463 O O . VAL A 1 172 ? -14.188 -26.625 -53.710 1.00 43.72 172 VAL A O 1
ATOM 1466 N N . GLN A 1 173 ? -14.229 -25.926 -55.844 1.00 42.81 173 GLN A N 1
ATOM 1467 C CA . GLN A 1 173 ? -15.621 -26.266 -56.130 1.00 42.81 173 GLN A CA 1
ATOM 1468 C C . GLN A 1 173 ? -15.722 -27.783 -56.397 1.00 42.81 173 GLN A C 1
ATOM 1470 O O . GLN A 1 173 ? -15.029 -28.269 -57.294 1.00 42.81 173 GLN A O 1
ATOM 1475 N N . PRO A 1 174 ? -16.561 -28.555 -55.685 1.00 46.62 174 PRO A N 1
ATOM 1476 C CA . PRO A 1 174 ? -16.802 -29.946 -56.052 1.00 46.62 174 PRO A CA 1
ATOM 1477 C C . PRO A 1 174 ? -17.646 -30.006 -57.333 1.00 46.62 174 PRO A C 1
ATOM 1479 O O . PRO A 1 174 ? -18.615 -29.262 -57.494 1.00 46.62 174 PRO A O 1
ATOM 1482 N N . ALA A 1 175 ? -17.265 -30.883 -58.260 1.00 55.62 175 ALA A N 1
ATOM 1483 C CA . ALA A 1 175 ? -17.793 -30.926 -59.624 1.00 55.62 175 ALA A CA 1
ATOM 1484 C C . ALA A 1 175 ? -19.153 -31.641 -59.771 1.00 55.62 175 ALA A C 1
ATOM 1486 O O . ALA A 1 175 ? -19.648 -31.754 -60.891 1.00 55.62 175 ALA A O 1
ATOM 1487 N N . ASN A 1 176 ? -19.775 -32.124 -58.685 1.00 53.09 176 ASN A N 1
ATOM 1488 C CA . ASN A 1 176 ? -20.985 -32.944 -58.777 1.00 53.09 176 ASN A CA 1
ATOM 1489 C C . ASN A 1 176 ? -22.081 -32.541 -57.755 1.00 53.09 176 ASN A C 1
ATOM 1491 O O . ASN A 1 176 ? -21.812 -32.513 -56.551 1.00 53.09 176 ASN A O 1
ATOM 1495 N N . PRO A 1 177 ? -23.337 -32.272 -58.179 1.00 52.84 177 PRO A N 1
ATOM 1496 C CA . PRO A 1 177 ? -24.426 -31.865 -57.278 1.00 52.84 177 PRO A CA 1
ATOM 1497 C C . PRO A 1 177 ? -24.859 -32.925 -56.249 1.00 52.84 177 PRO A C 1
ATOM 1499 O O . PRO A 1 177 ? -25.457 -32.575 -55.233 1.00 52.84 177 PRO A O 1
ATOM 1502 N N . ALA A 1 178 ? -24.568 -34.209 -56.489 1.00 55.19 178 ALA A N 1
ATOM 1503 C CA . ALA A 1 178 ? -24.951 -35.312 -55.599 1.00 55.19 178 ALA A CA 1
ATOM 1504 C C . ALA A 1 178 ? -24.042 -35.439 -54.357 1.00 55.19 178 ALA A C 1
ATOM 1506 O O . ALA A 1 178 ? -24.523 -35.751 -53.267 1.00 55.19 178 ALA A O 1
ATOM 1507 N N . GLU A 1 179 ? -22.751 -35.118 -54.487 1.00 51.91 179 GLU A N 1
ATOM 1508 C CA . GLU A 1 179 ? -21.783 -35.150 -53.376 1.00 51.91 179 GLU A CA 1
ATOM 1509 C C . GLU A 1 179 ? -22.013 -33.985 -52.400 1.00 51.91 179 GLU A C 1
ATOM 1511 O O . GLU A 1 179 ? -21.896 -34.144 -51.187 1.00 51.91 179 GLU A O 1
ATOM 1516 N N . ALA A 1 180 ? -22.467 -32.833 -52.903 1.00 49.22 180 ALA A N 1
ATOM 1517 C CA . ALA A 1 180 ? -22.829 -31.683 -52.074 1.00 49.22 180 ALA A CA 1
ATOM 1518 C C . ALA A 1 180 ? -24.047 -31.947 -51.163 1.00 49.22 180 ALA A C 1
ATOM 1520 O O . ALA A 1 180 ? -24.159 -31.344 -50.093 1.00 49.22 180 ALA A O 1
ATOM 1521 N N . ALA A 1 181 ? -24.957 -32.845 -51.563 1.00 53.44 181 ALA A N 1
ATOM 1522 C CA . ALA A 1 181 ? -26.121 -33.226 -50.763 1.00 53.44 181 ALA A CA 1
ATOM 1523 C C . ALA A 1 181 ? -25.760 -34.230 -49.655 1.00 53.44 181 ALA A C 1
ATOM 1525 O O . ALA A 1 181 ? -26.226 -34.077 -48.526 1.00 53.44 181 ALA A O 1
ATOM 1526 N N . GLN A 1 182 ? -24.874 -35.193 -49.942 1.00 51.84 182 GLN A N 1
ATOM 1527 C CA . GLN A 1 182 ? -24.387 -36.152 -48.945 1.00 51.84 182 GLN A CA 1
ATOM 1528 C C . GLN A 1 182 ? -23.529 -35.480 -47.870 1.00 51.84 182 GLN A C 1
ATOM 1530 O O . GLN A 1 182 ? -23.752 -35.737 -46.692 1.00 51.84 182 GLN A O 1
ATOM 1535 N N . VAL A 1 183 ? -22.638 -34.553 -48.251 1.00 54.16 183 VAL A N 1
ATOM 1536 C CA . VAL A 1 183 ? -21.811 -33.778 -47.303 1.00 54.16 183 VAL A CA 1
ATOM 1537 C C . VAL A 1 183 ? -22.666 -32.862 -46.417 1.00 54.16 183 VAL A C 1
ATOM 1539 O O . VAL A 1 183 ? -22.362 -32.671 -45.242 1.00 54.16 183 VAL A O 1
ATOM 1542 N N . ARG A 1 184 ? -23.780 -32.323 -46.937 1.00 50.12 184 ARG A N 1
ATOM 1543 C CA . ARG A 1 184 ? -24.732 -31.533 -46.134 1.00 50.12 184 ARG A CA 1
ATOM 1544 C C . ARG A 1 184 ? -25.562 -32.389 -45.177 1.00 50.12 184 ARG A C 1
ATOM 1546 O O . ARG A 1 184 ? -25.862 -31.923 -44.083 1.00 50.12 184 ARG A O 1
ATOM 1553 N N . GLN A 1 185 ? -25.920 -33.618 -45.554 1.00 46.56 185 GLN A N 1
ATOM 1554 C CA . GLN A 1 185 ? -26.653 -34.534 -44.674 1.00 46.56 185 GLN A CA 1
ATOM 1555 C C . GLN A 1 185 ? -25.772 -35.112 -43.561 1.00 46.56 185 GLN A C 1
ATOM 1557 O O . GLN A 1 185 ? -26.220 -35.156 -42.419 1.00 46.56 185 GLN A O 1
ATOM 1562 N N . THR A 1 186 ? -24.516 -35.478 -43.834 1.00 46.94 186 THR A N 1
ATOM 1563 C CA . THR A 1 186 ? -23.582 -35.926 -42.783 1.00 46.94 186 THR A CA 1
ATOM 1564 C C . THR A 1 186 ? -23.201 -34.797 -41.826 1.00 46.94 186 THR A C 1
ATOM 1566 O O . THR A 1 186 ? -23.159 -35.027 -40.619 1.00 46.94 186 THR A O 1
ATOM 1569 N N . ALA A 1 187 ? -23.038 -33.565 -42.324 1.00 44.28 187 ALA A N 1
ATOM 1570 C CA . ALA A 1 187 ? -22.794 -32.393 -41.479 1.00 44.28 187 ALA A CA 1
ATOM 1571 C C . ALA A 1 187 ? -24.005 -32.007 -40.605 1.00 44.28 187 ALA A C 1
ATOM 1573 O O . ALA A 1 187 ? -23.824 -31.544 -39.481 1.00 44.28 187 ALA A O 1
ATOM 1574 N N . ALA A 1 188 ? -25.238 -32.215 -41.085 1.00 41.09 188 ALA A N 1
ATOM 1575 C CA . ALA A 1 188 ? -26.449 -31.922 -40.314 1.00 41.09 188 ALA A CA 1
ATOM 1576 C C . ALA A 1 188 ? -26.742 -32.974 -39.228 1.00 41.09 188 ALA A C 1
ATOM 1578 O O . ALA A 1 188 ? -27.242 -32.620 -38.164 1.00 41.09 188 ALA A O 1
ATOM 1579 N N . VAL A 1 189 ? -26.399 -34.247 -39.461 1.00 43.56 189 VAL A N 1
ATOM 1580 C CA . VAL A 1 189 ? -26.608 -35.331 -38.481 1.00 43.56 189 VAL A CA 1
ATOM 1581 C C . VAL A 1 189 ? -25.548 -35.309 -37.370 1.00 43.56 189 VAL A C 1
ATOM 1583 O O . VAL A 1 189 ? -25.874 -35.583 -36.220 1.00 43.56 189 VAL A O 1
ATOM 1586 N N . GLN A 1 190 ? -24.307 -34.900 -37.661 1.00 38.16 190 GLN A N 1
ATOM 1587 C CA . GLN A 1 190 ? -23.255 -34.766 -36.636 1.00 38.16 190 GLN A CA 1
ATOM 1588 C C . GLN A 1 190 ? -23.451 -33.581 -35.680 1.00 38.16 190 GLN A C 1
ATOM 1590 O O . GLN A 1 190 ? -22.875 -33.578 -34.597 1.00 38.16 190 GLN A O 1
ATOM 1595 N N . HIS A 1 191 ? -24.267 -32.587 -36.041 1.00 39.62 191 HIS A N 1
ATOM 1596 C CA . HIS A 1 191 ? -24.489 -31.406 -35.200 1.00 39.62 191 HIS A CA 1
ATOM 1597 C C . HIS A 1 191 ? -25.603 -31.585 -34.152 1.00 39.62 191 HIS A C 1
ATOM 1599 O O . HIS A 1 191 ? -25.845 -30.672 -33.369 1.00 39.62 191 HIS A O 1
ATOM 1605 N N . GLN A 1 192 ? -26.288 -32.736 -34.126 1.00 40.88 192 GLN A N 1
ATOM 1606 C CA . GLN A 1 192 ? -27.467 -32.955 -33.275 1.00 40.88 192 GLN A CA 1
ATOM 1607 C C . GLN A 1 192 ? -27.309 -34.038 -32.195 1.00 40.88 192 GLN A C 1
ATOM 1609 O O . GLN A 1 192 ? -28.269 -34.294 -31.476 1.00 40.88 192 GLN A O 1
ATOM 1614 N N . SER A 1 193 ? -26.138 -34.669 -32.046 1.00 39.88 193 SER A N 1
ATOM 1615 C CA . SER A 1 193 ? -25.979 -35.828 -31.148 1.00 39.88 193 SER A CA 1
ATOM 1616 C C . SER A 1 193 ? -24.800 -35.756 -30.179 1.00 39.88 193 SER A C 1
ATOM 1618 O O . SER A 1 193 ? -24.308 -36.796 -29.746 1.00 39.88 193 SER A O 1
ATOM 1620 N N . MET A 1 194 ? -24.327 -34.564 -29.824 1.00 38.25 194 MET A N 1
ATOM 1621 C CA . MET A 1 194 ? -23.378 -34.438 -28.722 1.00 38.25 194 MET A CA 1
ATOM 1622 C C . MET A 1 194 ? -23.779 -33.255 -27.854 1.00 38.25 194 MET A C 1
ATOM 1624 O O . MET A 1 194 ? -23.244 -32.156 -27.976 1.00 38.25 194 MET A O 1
ATOM 1628 N N . ASP A 1 195 ? -24.765 -33.506 -26.991 1.00 39.88 195 ASP A N 1
ATOM 1629 C CA . ASP A 1 195 ? -24.933 -32.773 -25.742 1.00 39.88 195 ASP A CA 1
ATOM 1630 C C . ASP A 1 195 ? -23.625 -32.923 -24.958 1.00 39.88 195 ASP A C 1
ATOM 1632 O O . ASP A 1 195 ? -23.414 -33.872 -24.202 1.00 39.88 195 ASP A O 1
ATOM 1636 N N . ALA A 1 196 ? -22.690 -32.018 -25.235 1.00 38.12 196 ALA A N 1
ATOM 1637 C CA . ALA A 1 196 ? -21.469 -31.883 -24.480 1.00 38.12 196 ALA A CA 1
ATOM 1638 C C . ALA A 1 196 ? -21.869 -31.485 -23.059 1.00 38.12 196 ALA A C 1
ATOM 1640 O O . ALA A 1 196 ? -22.365 -30.383 -22.817 1.00 38.12 196 ALA A O 1
ATOM 1641 N N . ILE A 1 197 ? -21.651 -32.408 -22.124 1.00 49.88 197 ILE A N 1
ATOM 1642 C CA . ILE A 1 197 ? -21.484 -32.098 -20.706 1.00 49.88 197 ILE A CA 1
ATOM 1643 C C . ILE A 1 197 ? -20.554 -30.877 -20.666 1.00 49.88 197 ILE A C 1
ATOM 1645 O O . ILE A 1 197 ? -19.463 -30.967 -21.233 1.00 49.88 197 ILE A O 1
ATOM 1649 N N . PRO A 1 198 ? -20.968 -29.722 -20.116 1.00 40.94 198 PRO A N 1
ATOM 1650 C CA . PRO A 1 198 ? -20.122 -28.543 -20.145 1.00 40.94 198 PRO A CA 1
ATOM 1651 C C . PRO A 1 198 ? -18.851 -28.854 -19.353 1.00 40.94 198 PRO A C 1
ATOM 1653 O O . PRO A 1 198 ? -18.888 -28.917 -18.126 1.00 40.94 198 PRO A O 1
ATOM 1656 N N . GLU A 1 199 ? -17.733 -29.078 -20.050 1.00 45.06 199 GLU A N 1
ATOM 1657 C CA . GLU A 1 199 ? -16.412 -29.053 -19.435 1.00 45.06 199 GLU A CA 1
ATOM 1658 C C . GLU A 1 199 ? -16.274 -27.685 -18.769 1.00 45.06 199 GLU A C 1
ATOM 1660 O O . GLU A 1 199 ? -16.252 -26.643 -19.433 1.00 45.06 199 GLU A O 1
ATOM 1665 N N . GLU A 1 200 ? -16.270 -27.678 -17.437 1.00 53.97 200 GLU A N 1
ATOM 1666 C CA . GLU A 1 200 ? -16.123 -26.463 -16.656 1.00 53.97 200 GLU A CA 1
ATOM 1667 C C . GLU A 1 200 ? -14.750 -25.872 -16.984 1.00 53.97 200 GLU A C 1
ATOM 1669 O O . GLU A 1 200 ? -13.710 -26.385 -16.568 1.00 53.97 200 GLU A O 1
ATOM 1674 N N . LYS A 1 201 ? -14.741 -24.826 -17.820 1.00 58.12 201 LYS A N 1
ATOM 1675 C CA . LYS A 1 201 ? -13.514 -24.172 -18.276 1.00 58.12 201 LYS A CA 1
ATOM 1676 C C . LYS A 1 201 ? -12.658 -23.840 -17.044 1.00 58.12 201 LYS A C 1
ATOM 1678 O O . LYS A 1 201 ? -13.131 -23.086 -16.188 1.00 58.12 201 LYS A O 1
ATOM 1683 N N . PRO A 1 202 ? -11.421 -24.363 -16.938 1.00 65.62 202 PRO A N 1
ATOM 1684 C CA . PRO A 1 202 ? -10.604 -24.161 -15.749 1.00 65.62 202 PRO A CA 1
ATOM 1685 C C . PRO A 1 202 ? -10.370 -22.666 -15.536 1.00 65.62 202 PRO A C 1
ATOM 1687 O O . PRO A 1 202 ? -10.082 -21.933 -16.489 1.00 65.62 202 PRO A O 1
ATOM 1690 N N . LEU A 1 203 ? -10.510 -22.207 -14.288 1.00 75.06 203 LEU A N 1
ATOM 1691 C CA . LEU A 1 203 ? -10.302 -20.802 -13.943 1.00 75.06 203 LEU A CA 1
ATOM 1692 C C . LEU A 1 203 ? -8.883 -20.378 -14.330 1.00 75.06 203 LEU A C 1
ATOM 1694 O O . LEU A 1 203 ? -7.911 -21.080 -14.042 1.00 75.06 203 LEU A O 1
ATOM 1698 N N . THR A 1 204 ? -8.747 -19.200 -14.932 1.00 82.00 204 THR A N 1
ATOM 1699 C CA . THR A 1 204 ? -7.424 -18.623 -15.192 1.00 82.00 204 THR A CA 1
ATOM 1700 C C . THR A 1 204 ? -6.904 -17.880 -13.961 1.00 82.00 204 THR A C 1
ATOM 1702 O O . THR A 1 204 ? -7.686 -17.365 -13.158 1.00 82.00 204 THR A O 1
ATOM 1705 N N . TRP A 1 205 ? -5.583 -17.785 -13.788 1.00 79.88 205 TRP A N 1
ATOM 1706 C CA . TRP A 1 205 ? -4.995 -17.042 -12.660 1.00 79.88 205 TRP A CA 1
ATOM 1707 C C . TRP A 1 205 ? -5.478 -15.583 -12.553 1.00 79.88 205 TRP A C 1
ATOM 1709 O O . TRP A 1 205 ? -5.804 -15.168 -11.439 1.00 79.88 205 TRP A O 1
ATOM 1719 N N . PRO A 1 206 ? -5.648 -14.823 -13.656 1.00 81.19 206 PRO A N 1
ATOM 1720 C CA . PRO A 1 206 ? -6.245 -13.490 -13.587 1.00 81.19 206 PRO A CA 1
ATOM 1721 C C . PRO A 1 206 ? -7.697 -13.496 -13.091 1.00 81.19 206 PRO A C 1
ATOM 1723 O O . PRO A 1 206 ? -8.094 -12.618 -12.328 1.00 81.19 206 PRO A O 1
ATOM 1726 N N . GLN A 1 207 ? -8.497 -14.504 -13.450 1.00 79.06 207 GLN A N 1
ATOM 1727 C CA . GLN A 1 207 ? -9.859 -14.638 -12.921 1.00 79.06 207 GLN A CA 1
ATOM 1728 C C . GLN A 1 207 ? -9.857 -14.948 -11.422 1.00 79.06 207 GLN A C 1
ATOM 1730 O O . GLN A 1 207 ? -10.674 -14.394 -10.685 1.00 79.06 207 GLN A O 1
ATOM 1735 N N . VAL A 1 208 ? -8.931 -15.794 -10.959 1.00 83.00 208 VAL A N 1
ATOM 1736 C CA . VAL A 1 208 ? -8.747 -16.047 -9.524 1.00 83.00 208 VAL A CA 1
ATOM 1737 C C . VAL A 1 208 ? -8.294 -14.776 -8.809 1.00 83.00 208 VAL A C 1
ATOM 1739 O O . VAL A 1 208 ? -8.827 -14.474 -7.750 1.00 83.00 208 VAL A O 1
ATOM 1742 N N . SER A 1 209 ? -7.394 -13.987 -9.402 1.00 85.56 209 SER A N 1
ATOM 1743 C CA . SER A 1 209 ? -6.963 -12.692 -8.861 1.00 85.56 209 SER A CA 1
ATOM 1744 C C . SER A 1 209 ? -8.128 -11.729 -8.650 1.00 85.56 209 SER A C 1
ATOM 1746 O O . SER A 1 209 ? -8.267 -11.168 -7.567 1.00 85.56 209 SER A O 1
ATOM 1748 N N . VAL A 1 210 ? -9.004 -11.572 -9.647 1.00 80.88 210 VAL A N 1
ATOM 1749 C CA . VAL A 1 210 ? -10.172 -10.687 -9.533 1.00 80.88 210 VAL A CA 1
ATOM 1750 C C . VAL A 1 210 ? -11.116 -11.176 -8.435 1.00 80.88 210 VAL A C 1
ATOM 1752 O O . VAL A 1 210 ? -11.549 -10.381 -7.604 1.00 80.88 210 VAL A O 1
ATOM 1755 N N . ARG A 1 211 ? -11.402 -12.484 -8.381 1.00 84.31 211 ARG A N 1
ATOM 1756 C CA . ARG A 1 211 ? -12.234 -13.075 -7.317 1.00 84.31 211 ARG A CA 1
ATOM 1757 C C . ARG A 1 211 ? -11.605 -12.889 -5.938 1.00 84.31 211 ARG A C 1
ATOM 1759 O O . ARG A 1 211 ? -12.311 -12.577 -4.985 1.00 84.31 211 ARG A O 1
ATOM 1766 N N . LEU A 1 212 ? -10.287 -13.040 -5.850 1.00 85.12 212 LEU A N 1
ATOM 1767 C CA . LEU A 1 212 ? -9.524 -12.872 -4.623 1.00 85.12 212 LEU A CA 1
ATOM 1768 C C . LEU A 1 212 ? -9.540 -11.411 -4.163 1.00 85.12 212 LEU A C 1
ATOM 1770 O O . LEU A 1 212 ? -9.856 -11.148 -3.010 1.00 85.12 212 LEU A O 1
ATOM 1774 N N . GLY A 1 213 ? -9.308 -10.461 -5.071 1.00 79.94 213 GLY A N 1
ATOM 1775 C CA . GLY A 1 213 ? -9.413 -9.031 -4.790 1.00 79.94 213 GLY A CA 1
ATOM 1776 C C . GLY A 1 213 ? -10.813 -8.637 -4.313 1.00 79.94 213 GLY A C 1
ATOM 1777 O O . GLY A 1 213 ? -10.942 -7.959 -3.299 1.00 79.94 213 GLY A O 1
ATOM 1778 N N . ILE A 1 214 ? -11.871 -9.118 -4.976 1.00 78.94 214 ILE A N 1
ATOM 1779 C CA . ILE A 1 214 ? -13.256 -8.892 -4.527 1.00 78.94 214 ILE A CA 1
ATOM 1780 C C . ILE A 1 214 ? -13.482 -9.479 -3.130 1.00 78.94 214 ILE A C 1
ATOM 1782 O O . ILE A 1 214 ? -14.109 -8.826 -2.304 1.00 78.94 214 ILE A O 1
ATOM 1786 N N . CYS A 1 215 ? -12.967 -10.678 -2.849 1.00 84.25 215 CYS A N 1
ATOM 1787 C CA . CYS A 1 215 ? -13.092 -11.311 -1.538 1.00 84.25 215 CYS A CA 1
ATOM 1788 C C . CYS A 1 215 ? -12.433 -10.461 -0.441 1.00 84.25 215 CYS A C 1
ATOM 1790 O O . CYS A 1 215 ? -13.082 -10.136 0.546 1.00 84.25 215 CYS A O 1
ATOM 1792 N N . ILE A 1 216 ? -11.185 -10.041 -0.661 1.00 86.88 216 ILE A N 1
ATOM 1793 C CA . ILE A 1 216 ? -10.349 -9.311 0.303 1.00 86.88 216 ILE A CA 1
ATOM 1794 C C . ILE A 1 216 ? -10.829 -7.872 0.544 1.00 86.88 216 ILE A C 1
ATOM 1796 O O . ILE A 1 216 ? -10.912 -7.393 1.673 1.00 86.88 216 ILE A O 1
ATOM 1800 N N . TYR A 1 217 ? -11.137 -7.128 -0.516 1.00 80.62 217 TYR A N 1
ATOM 1801 C CA . TYR A 1 217 ? -11.632 -5.759 -0.347 1.00 80.62 217 TYR A CA 1
ATOM 1802 C C . TYR A 1 217 ? -13.115 -5.750 0.038 1.00 80.62 217 TYR A C 1
ATOM 1804 O O . TYR A 1 217 ? -13.577 -4.830 0.710 1.00 80.62 217 TYR A O 1
ATOM 1812 N N . GLY A 1 218 ? -13.852 -6.799 -0.339 1.00 77.00 218 GLY A N 1
ATOM 1813 C CA . GLY A 1 218 ? -15.209 -7.054 0.121 1.00 77.00 218 GLY A CA 1
ATOM 1814 C C . GLY A 1 218 ? -15.260 -7.267 1.630 1.00 77.00 218 GLY A C 1
ATOM 1815 O O . GLY A 1 218 ? -16.028 -6.581 2.296 1.00 77.00 218 GLY A O 1
ATOM 1816 N N . GLU A 1 219 ? -14.417 -8.135 2.198 1.00 79.06 219 GLU A N 1
ATOM 1817 C CA . GLU A 1 219 ? -14.350 -8.313 3.656 1.00 79.06 219 GLU A CA 1
ATOM 1818 C C . GLU A 1 219 ? -13.933 -7.025 4.378 1.00 79.06 219 GLU A C 1
ATOM 1820 O O . GLU A 1 219 ? -14.537 -6.691 5.394 1.00 79.06 219 GLU A O 1
ATOM 1825 N N . LEU A 1 220 ? -13.000 -6.240 3.823 1.00 80.25 220 LEU A N 1
ATOM 1826 C CA . LEU A 1 220 ? -12.553 -4.976 4.419 1.00 80.25 220 LEU A CA 1
ATOM 1827 C C . LEU A 1 220 ? -13.708 -3.987 4.646 1.00 80.25 220 LEU A C 1
ATOM 1829 O O . LEU A 1 220 ? -13.686 -3.222 5.608 1.00 80.25 220 LEU A O 1
ATOM 1833 N N . VAL A 1 221 ? -14.719 -4.003 3.772 1.00 70.94 221 VAL A N 1
ATOM 1834 C CA . VAL A 1 221 ? -15.892 -3.119 3.853 1.00 70.94 221 VAL A CA 1
ATOM 1835 C C . VAL A 1 221 ? -17.064 -3.788 4.571 1.00 70.94 221 VAL A C 1
ATOM 1837 O O . VAL A 1 221 ? -17.723 -3.164 5.401 1.00 70.94 221 VAL A O 1
ATOM 1840 N N . VAL A 1 222 ? -17.346 -5.054 4.265 1.00 72.44 222 VAL A N 1
ATOM 1841 C CA . VAL A 1 222 ? -18.523 -5.772 4.772 1.00 72.44 222 VAL A CA 1
ATOM 1842 C C . VAL A 1 222 ? -18.354 -6.145 6.239 1.00 72.44 222 VAL A C 1
ATOM 1844 O O . VAL A 1 222 ? -19.311 -6.047 7.003 1.00 72.44 222 VAL A O 1
ATOM 1847 N N . PHE A 1 223 ? -17.151 -6.532 6.661 1.00 73.75 223 PHE A N 1
ATOM 1848 C CA . PHE A 1 223 ? -16.904 -7.003 8.020 1.00 73.75 223 PHE A CA 1
ATOM 1849 C C . PHE A 1 223 ? -17.134 -5.913 9.085 1.00 73.75 223 PHE A C 1
ATOM 1851 O O . PHE A 1 223 ? -17.873 -6.166 10.040 1.00 73.75 223 PHE A O 1
ATOM 1858 N N . PRO A 1 224 ? -16.630 -4.672 8.925 1.00 71.75 224 PRO A N 1
ATOM 1859 C CA . PRO A 1 224 ? -16.898 -3.592 9.877 1.00 71.75 224 PRO A CA 1
ATOM 1860 C C . PRO A 1 224 ? -18.378 -3.198 9.915 1.00 71.75 224 PRO A C 1
ATOM 1862 O O . PRO A 1 224 ? -18.935 -2.987 10.992 1.00 71.75 224 PRO A O 1
ATOM 1865 N N . ILE A 1 225 ? -19.039 -3.159 8.751 1.00 70.38 225 ILE A N 1
ATOM 1866 C CA . ILE A 1 225 ? -20.477 -2.873 8.652 1.00 70.38 225 ILE A CA 1
ATOM 1867 C C . ILE A 1 225 ? -21.282 -3.950 9.383 1.00 70.38 225 ILE A C 1
ATOM 1869 O O . ILE A 1 225 ? -22.197 -3.624 10.137 1.00 70.38 225 ILE A O 1
ATOM 1873 N N . PHE A 1 226 ? -20.923 -5.222 9.212 1.00 72.44 226 PHE A N 1
ATOM 1874 C CA . PHE A 1 226 ? -21.583 -6.341 9.875 1.00 72.44 226 PHE A CA 1
ATOM 1875 C C . PHE A 1 226 ? -21.465 -6.239 11.402 1.00 72.44 226 PHE A C 1
ATOM 1877 O O . PHE A 1 226 ? -22.476 -6.291 12.102 1.00 72.44 226 PHE A O 1
ATOM 1884 N N . VAL A 1 227 ? -20.259 -6.002 11.931 1.00 72.06 227 VAL A N 1
ATOM 1885 C CA . VAL A 1 227 ? -20.046 -5.810 13.379 1.00 72.06 227 VAL A CA 1
ATOM 1886 C C . VAL A 1 227 ? -20.853 -4.619 13.904 1.00 72.06 227 VAL A C 1
ATOM 1888 O O . VAL A 1 227 ? -21.432 -4.695 14.987 1.00 72.06 227 VAL A O 1
ATOM 1891 N N . GLN A 1 228 ? -20.957 -3.539 13.128 1.00 69.50 228 GLN A N 1
ATOM 1892 C CA . GLN A 1 228 ? -21.704 -2.347 13.522 1.00 69.50 228 GLN A CA 1
ATOM 1893 C C . GLN A 1 228 ? -23.226 -2.553 13.493 1.00 69.50 228 GLN A C 1
ATOM 1895 O O . GLN A 1 228 ? -23.928 -2.087 14.393 1.00 69.50 228 GLN A O 1
ATOM 1900 N N . MET A 1 229 ? -23.745 -3.298 12.514 1.00 71.75 229 MET A N 1
ATOM 1901 C CA . MET A 1 229 ? -25.158 -3.691 12.461 1.00 71.75 229 MET A CA 1
ATOM 1902 C C . MET A 1 229 ? -25.543 -4.597 13.636 1.00 71.75 229 MET A C 1
ATOM 1904 O O . MET A 1 229 ? -26.622 -4.441 14.206 1.00 71.75 229 MET A O 1
ATOM 1908 N N . PHE A 1 230 ? -24.648 -5.502 14.039 1.00 76.06 230 PHE A N 1
ATOM 1909 C CA . PHE A 1 230 ? -24.860 -6.443 15.142 1.00 76.06 230 PHE A CA 1
ATOM 1910 C C . PHE A 1 230 ? -24.151 -6.028 16.438 1.00 76.06 230 PHE A C 1
ATOM 1912 O O . PHE A 1 230 ? -23.861 -6.873 17.282 1.00 76.06 230 PHE A O 1
ATOM 1919 N N . GLN A 1 231 ? -23.917 -4.730 16.650 1.00 75.62 231 GLN A N 1
ATOM 1920 C CA . GLN A 1 231 ? -23.162 -4.207 17.800 1.00 75.62 231 GLN A CA 1
ATOM 1921 C C . GLN A 1 231 ? -23.651 -4.718 19.169 1.00 75.62 231 GLN A C 1
ATOM 1923 O O . GLN A 1 231 ? -22.847 -4.915 20.074 1.00 75.62 231 GLN A O 1
ATOM 1928 N N . GLY A 1 232 ? -24.951 -5.005 19.320 1.00 77.25 232 GLY A N 1
ATOM 1929 C CA . GLY A 1 232 ? -25.518 -5.559 20.557 1.00 77.25 232 GLY A CA 1
ATOM 1930 C C . GLY A 1 232 ? -25.083 -6.998 20.869 1.00 77.25 232 GLY A C 1
ATOM 1931 O O . GLY A 1 232 ? -25.207 -7.447 22.004 1.00 77.25 232 GLY A O 1
ATOM 1932 N N . TRP A 1 233 ? -24.572 -7.734 19.880 1.00 79.00 233 TRP A N 1
ATOM 1933 C CA . TRP A 1 233 ? -24.007 -9.075 20.065 1.00 79.00 233 TRP A CA 1
ATOM 1934 C C . TRP A 1 233 ? -22.527 -9.018 20.444 1.00 79.00 233 TRP A C 1
ATOM 1936 O O . TRP A 1 233 ? -22.023 -9.951 21.065 1.00 79.00 233 TRP A O 1
ATOM 1946 N N . PHE A 1 234 ? -21.868 -7.901 20.127 1.00 78.94 234 PHE A N 1
ATOM 1947 C CA . PHE A 1 234 ? -20.472 -7.608 20.440 1.00 78.94 234 PHE A CA 1
ATOM 1948 C C . PHE A 1 234 ? -20.323 -6.640 21.622 1.00 78.94 234 PHE A C 1
ATOM 1950 O O . PHE A 1 234 ? -19.230 -6.147 21.869 1.00 78.94 234 PHE A O 1
ATOM 1957 N N . SER A 1 235 ? -21.391 -6.331 22.357 1.00 80.62 235 SER A N 1
ATOM 1958 C CA . SER A 1 235 ? -21.324 -5.374 23.460 1.00 80.62 235 SER A CA 1
ATOM 1959 C C . SER A 1 235 ? -20.662 -5.960 24.710 1.00 80.62 235 SER A C 1
ATOM 1961 O O . SER A 1 235 ? -20.782 -7.152 25.020 1.00 80.62 235 SER A O 1
ATOM 1963 N N . SER A 1 236 ? -19.977 -5.091 25.448 1.00 81.44 236 SER A N 1
ATOM 1964 C CA . SER A 1 236 ? -19.484 -5.359 26.796 1.00 81.44 236 SER A CA 1
ATOM 1965 C C . SER A 1 236 ? -20.627 -5.622 27.782 1.00 81.44 236 SER A C 1
ATOM 1967 O O . SER A 1 236 ? -21.787 -5.276 27.538 1.00 81.44 236 SER A O 1
ATOM 1969 N N . LEU A 1 237 ? -20.301 -6.220 28.932 1.00 78.25 237 LEU A N 1
ATOM 1970 C CA . LEU A 1 237 ? -21.276 -6.499 29.994 1.00 78.25 237 LEU A CA 1
ATOM 1971 C C . LEU A 1 237 ? -21.934 -5.225 30.546 1.00 78.25 237 LEU A C 1
ATOM 1973 O O . LEU A 1 237 ? -23.101 -5.250 30.932 1.00 78.25 237 LEU A O 1
ATOM 1977 N N . ASP A 1 238 ? -21.205 -4.110 30.555 1.00 78.88 238 ASP A N 1
ATOM 1978 C CA . ASP A 1 238 ? -21.693 -2.796 30.978 1.00 78.88 238 ASP A CA 1
ATOM 1979 C C . ASP A 1 238 ? -22.379 -2.004 29.847 1.00 78.88 238 ASP A C 1
ATOM 1981 O O . ASP A 1 238 ? -22.856 -0.895 30.088 1.00 78.88 238 ASP A O 1
ATOM 1985 N N . MET A 1 239 ? -22.463 -2.570 28.633 1.00 75.44 239 MET A N 1
ATOM 1986 C CA . MET A 1 239 ? -23.083 -1.988 27.432 1.00 75.44 239 MET A CA 1
ATOM 1987 C C . MET A 1 239 ? -22.486 -0.641 26.989 1.00 75.44 239 MET A C 1
ATOM 1989 O O . MET A 1 239 ? -23.097 0.080 26.199 1.00 75.44 239 MET A O 1
ATOM 1993 N N . ARG A 1 240 ? -21.301 -0.280 27.495 1.00 71.38 240 ARG A N 1
ATOM 1994 C CA . ARG A 1 240 ? -20.636 0.999 27.199 1.00 71.38 240 ARG A CA 1
ATOM 1995 C C . ARG A 1 240 ? -19.638 0.908 26.055 1.00 71.38 240 ARG A C 1
ATOM 1997 O O . ARG A 1 240 ? -19.357 1.932 25.435 1.00 71.38 240 ARG A O 1
ATOM 2004 N N . SER A 1 241 ? -19.109 -0.279 25.768 1.00 75.38 241 SER A N 1
ATOM 2005 C CA . SER A 1 241 ? -18.158 -0.496 24.682 1.00 75.38 241 SER A CA 1
ATOM 2006 C C . SER A 1 241 ? -18.595 -1.635 23.765 1.00 75.38 241 SER A C 1
ATOM 2008 O O . SER A 1 241 ? -19.207 -2.619 24.180 1.00 75.38 241 SER A O 1
ATOM 2010 N N . VAL A 1 242 ? -18.265 -1.493 22.484 1.00 76.06 242 VAL A N 1
ATOM 2011 C CA . VAL A 1 242 ? -18.361 -2.573 21.499 1.00 76.06 242 VAL A CA 1
ATOM 2012 C C . VAL A 1 242 ? -16.997 -3.252 21.446 1.00 76.06 242 VAL A C 1
ATOM 2014 O O . VAL A 1 242 ? -15.959 -2.589 21.407 1.00 76.06 242 VAL A O 1
ATOM 2017 N N . PHE A 1 243 ? -16.996 -4.576 21.513 1.00 72.69 243 PHE A N 1
ATOM 2018 C CA . PHE A 1 243 ? -15.799 -5.390 21.616 1.00 72.69 243 PHE A CA 1
ATOM 2019 C C . PHE A 1 243 ? -14.869 -5.177 20.435 1.00 72.69 243 PHE A C 1
ATOM 2021 O O . PHE A 1 243 ? -15.253 -5.384 19.287 1.00 72.69 243 PHE A O 1
ATOM 2028 N N . ALA A 1 244 ? -13.630 -4.807 20.767 1.00 63.91 244 ALA A N 1
ATOM 2029 C CA . ALA A 1 244 ? -12.457 -4.888 19.909 1.00 63.91 244 ALA A CA 1
ATOM 2030 C C . ALA A 1 244 ? -12.645 -4.350 18.474 1.00 63.91 244 ALA A C 1
ATOM 2032 O O . ALA A 1 244 ? -11.929 -4.779 17.576 1.00 63.91 244 ALA A O 1
ATOM 2033 N N . THR A 1 245 ? -13.533 -3.371 18.243 1.00 68.06 245 THR A N 1
ATOM 2034 C CA . THR A 1 245 ? -13.825 -2.825 16.901 1.00 68.06 245 THR A CA 1
ATOM 2035 C C . THR A 1 245 ? -12.554 -2.332 16.205 1.00 68.06 245 THR A C 1
ATOM 2037 O O . THR A 1 245 ? -12.344 -2.566 15.019 1.00 68.06 245 THR A O 1
ATOM 2040 N N . ARG A 1 246 ? -11.662 -1.709 16.985 1.00 70.56 246 ARG A N 1
ATOM 2041 C CA . ARG A 1 246 ? -10.319 -1.280 16.573 1.00 70.56 246 ARG A CA 1
ATOM 2042 C C . ARG A 1 246 ? -9.463 -2.443 16.070 1.00 70.56 246 ARG A C 1
ATOM 2044 O O . ARG A 1 246 ? -8.837 -2.346 15.022 1.00 70.56 246 ARG A O 1
ATOM 2051 N N . ASP A 1 247 ? -9.412 -3.519 16.837 1.00 74.75 247 ASP A N 1
ATOM 2052 C CA . ASP A 1 247 ? -8.521 -4.651 16.596 1.00 74.75 247 ASP A CA 1
ATOM 2053 C C . ASP A 1 247 ? -9.065 -5.575 15.492 1.00 74.75 247 ASP A C 1
ATOM 2055 O O . ASP A 1 247 ? -8.297 -6.068 14.669 1.00 74.75 247 ASP A O 1
ATOM 2059 N N . MET A 1 248 ? -10.390 -5.696 15.386 1.00 74.25 248 MET A N 1
ATOM 2060 C CA . MET A 1 248 ? -11.095 -6.326 14.265 1.00 74.25 248 MET A CA 1
ATOM 2061 C C . MET A 1 248 ? -10.844 -5.598 12.937 1.00 74.25 248 MET A C 1
ATOM 2063 O O . MET A 1 248 ? -10.589 -6.231 11.914 1.00 74.25 248 MET A O 1
ATOM 2067 N N . PHE A 1 249 ? -10.888 -4.263 12.941 1.00 75.69 249 PHE A N 1
ATOM 2068 C CA . PHE A 1 249 ? -10.618 -3.467 11.743 1.00 75.69 249 PHE A CA 1
ATOM 2069 C C . PHE A 1 249 ? -9.152 -3.583 11.303 1.00 75.69 249 PHE A C 1
ATOM 2071 O O . PHE A 1 249 ? -8.864 -3.713 10.115 1.00 75.69 249 PHE A O 1
ATOM 2078 N N . LEU A 1 250 ? -8.224 -3.607 12.267 1.00 79.00 250 LEU A N 1
ATOM 2079 C CA . LEU A 1 250 ? -6.800 -3.820 12.002 1.00 79.00 250 LEU A CA 1
ATOM 2080 C C . LEU A 1 250 ? -6.519 -5.191 11.378 1.00 79.00 250 LEU A C 1
ATOM 2082 O O . LEU A 1 250 ? -5.706 -5.260 10.460 1.00 79.00 250 LEU A O 1
ATOM 2086 N N . LEU A 1 251 ? -7.206 -6.253 11.817 1.00 80.19 251 LEU A N 1
ATOM 2087 C CA . LEU A 1 251 ? -7.119 -7.570 11.178 1.00 80.19 251 LEU A CA 1
ATOM 2088 C C . LEU A 1 251 ? -7.527 -7.511 9.708 1.00 80.19 251 LEU A C 1
ATOM 2090 O O . LEU A 1 251 ? -6.781 -7.980 8.858 1.00 80.19 251 LEU A O 1
ATOM 2094 N N . CYS A 1 252 ? -8.656 -6.874 9.397 1.00 80.81 252 CYS A N 1
ATOM 2095 C CA . CYS A 1 252 ? -9.137 -6.765 8.020 1.00 80.81 252 CYS A CA 1
ATOM 2096 C C . CYS A 1 252 ? -8.169 -5.971 7.131 1.00 80.81 252 CYS A C 1
ATOM 2098 O O . CYS A 1 252 ? -7.885 -6.379 6.008 1.00 80.81 252 CYS A O 1
ATOM 2100 N N . ILE A 1 253 ? -7.622 -4.858 7.632 1.00 83.44 253 ILE A N 1
ATOM 2101 C CA . ILE A 1 253 ? -6.626 -4.067 6.893 1.00 83.44 253 ILE A CA 1
ATOM 2102 C C . ILE A 1 253 ? -5.361 -4.881 6.641 1.00 83.44 253 ILE A C 1
ATOM 2104 O O . ILE A 1 253 ? -4.818 -4.847 5.539 1.00 83.44 253 ILE A O 1
ATOM 2108 N N . PHE A 1 254 ? -4.870 -5.581 7.661 1.00 85.38 254 PHE A N 1
ATOM 2109 C CA . PHE A 1 254 ? -3.627 -6.332 7.562 1.00 85.38 254 PHE A CA 1
ATOM 2110 C C . PHE A 1 254 ? -3.753 -7.493 6.575 1.00 85.38 254 PHE A C 1
ATOM 2112 O O . PHE A 1 254 ? -2.926 -7.605 5.668 1.00 85.38 254 PHE A O 1
ATOM 2119 N N . THR A 1 255 ? -4.832 -8.274 6.680 1.00 85.81 255 THR A N 1
ATOM 2120 C CA . THR A 1 255 ? -5.183 -9.310 5.703 1.00 85.81 255 THR A CA 1
ATOM 2121 C C . THR A 1 255 ? -5.266 -8.694 4.306 1.00 85.81 255 THR A C 1
ATOM 2123 O O . THR A 1 255 ? -4.618 -9.173 3.376 1.00 85.81 255 THR A O 1
ATOM 2126 N N . ALA A 1 256 ? -5.946 -7.552 4.148 1.00 85.31 256 ALA A N 1
ATOM 2127 C CA . ALA A 1 256 ? -6.043 -6.903 2.847 1.00 85.31 256 ALA A CA 1
ATOM 2128 C C . ALA A 1 256 ? -4.693 -6.479 2.270 1.00 85.31 256 ALA A C 1
ATOM 2130 O O . ALA A 1 256 ? -4.417 -6.709 1.091 1.00 85.31 256 ALA A O 1
ATOM 2131 N N . PHE A 1 257 ? -3.826 -5.912 3.099 1.00 86.69 257 PHE A N 1
ATOM 2132 C CA . PHE A 1 257 ? -2.498 -5.485 2.693 1.00 86.6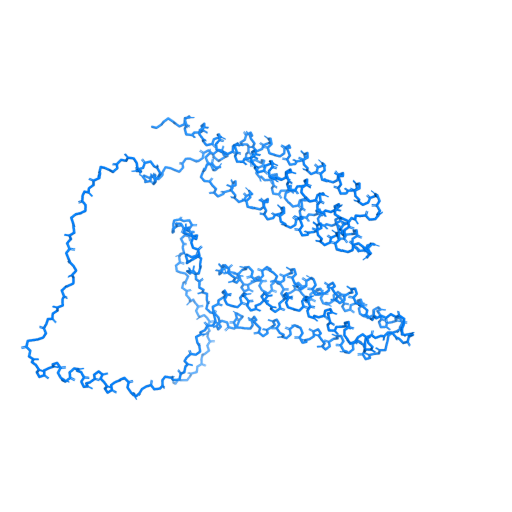9 257 PHE A CA 1
ATOM 2133 C C . PHE A 1 257 ? -1.621 -6.663 2.252 1.00 86.69 257 PHE A C 1
ATOM 2135 O O . PHE A 1 257 ? -1.065 -6.633 1.154 1.00 86.69 257 PHE A O 1
ATOM 2142 N N . ILE A 1 258 ? -1.524 -7.718 3.066 1.00 88.44 258 ILE A N 1
ATOM 2143 C CA . ILE A 1 258 ? -0.673 -8.868 2.746 1.00 88.44 258 ILE A CA 1
ATOM 2144 C C . ILE A 1 258 ? -1.198 -9.604 1.513 1.00 88.44 258 ILE A C 1
ATOM 2146 O O . 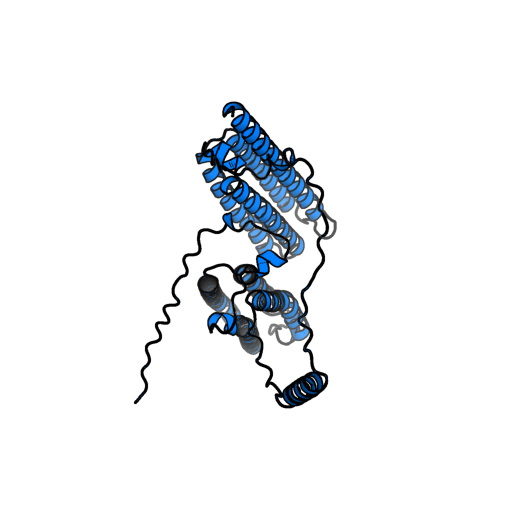ILE A 1 258 ? -0.427 -9.926 0.605 1.00 88.44 258 ILE A O 1
ATOM 2150 N N . TRP A 1 259 ? -2.509 -9.833 1.435 1.00 88.50 259 TRP A N 1
ATOM 2151 C CA . TRP A 1 259 ? -3.101 -10.587 0.337 1.00 88.50 259 TRP A CA 1
ATOM 2152 C C . TRP A 1 259 ? -3.161 -9.819 -0.992 1.00 88.50 259 TRP A C 1
ATOM 2154 O O . TRP A 1 259 ? -3.264 -10.438 -2.055 1.00 88.50 259 TRP A O 1
ATOM 2164 N N . THR A 1 260 ? -2.983 -8.493 -0.972 1.00 87.81 260 THR A N 1
ATOM 2165 C CA . THR A 1 260 ? -2.799 -7.680 -2.187 1.00 87.81 260 THR A CA 1
ATOM 2166 C C . THR A 1 260 ? -1.595 -8.162 -3.017 1.00 87.81 260 THR A C 1
ATOM 2168 O O . THR A 1 260 ? -1.623 -8.106 -4.248 1.00 87.81 260 THR A O 1
ATOM 2171 N N . ILE A 1 261 ? -0.550 -8.702 -2.376 1.00 87.56 261 ILE A N 1
ATOM 2172 C CA . ILE A 1 261 ? 0.639 -9.223 -3.067 1.00 87.56 261 ILE A CA 1
ATOM 2173 C C . ILE A 1 261 ? 0.268 -10.436 -3.957 1.00 87.56 261 ILE A C 1
ATOM 2175 O O . ILE A 1 261 ? 0.470 -10.356 -5.173 1.00 87.56 261 ILE A O 1
ATOM 2179 N N . PRO A 1 262 ? -0.338 -11.525 -3.435 1.00 87.69 262 PRO A N 1
ATOM 2180 C CA . PRO A 1 262 ? -0.896 -12.610 -4.239 1.00 87.69 262 PRO A CA 1
ATOM 2181 C C . PRO A 1 262 ? -1.869 -12.164 -5.327 1.00 87.69 262 PRO A C 1
ATOM 2183 O O . PRO A 1 262 ? -1.816 -12.712 -6.426 1.00 87.69 262 PRO A O 1
ATOM 2186 N N . VAL A 1 263 ? -2.728 -11.171 -5.059 1.00 87.19 263 VAL A N 1
ATOM 2187 C CA . VAL A 1 263 ? -3.668 -10.633 -6.058 1.00 87.19 263 VAL A CA 1
ATOM 2188 C C . VAL A 1 263 ? -2.907 -10.143 -7.288 1.00 87.19 263 VAL A C 1
ATOM 2190 O O . VAL A 1 263 ? -3.217 -10.572 -8.401 1.00 87.19 263 VAL A O 1
ATOM 2193 N N . PHE A 1 264 ? -1.865 -9.327 -7.117 1.00 85.50 264 PHE A N 1
ATOM 2194 C CA . PHE A 1 264 ? -1.065 -8.850 -8.248 1.00 85.50 264 PHE A CA 1
ATOM 2195 C C . PHE A 1 264 ? -0.265 -9.966 -8.928 1.00 85.50 264 PHE A C 1
ATOM 2197 O O . PHE A 1 264 ? -0.204 -10.014 -10.157 1.00 85.50 264 PHE A O 1
ATOM 2204 N N . PHE A 1 265 ? 0.311 -10.892 -8.161 1.00 84.56 265 PHE A N 1
ATOM 2205 C CA . PHE A 1 265 ? 1.066 -12.019 -8.722 1.00 84.56 265 PHE A CA 1
ATOM 2206 C C . PHE A 1 265 ? 0.190 -12.946 -9.575 1.00 84.56 265 PHE A C 1
ATOM 2208 O O . PHE A 1 265 ? 0.616 -13.390 -10.645 1.00 84.56 265 PHE A O 1
ATOM 2215 N N . LEU A 1 266 ? -1.047 -13.194 -9.136 1.00 82.94 266 LEU A N 1
ATOM 2216 C CA . LEU A 1 266 ? -2.052 -13.940 -9.890 1.00 82.94 266 LEU A CA 1
ATOM 2217 C C . LEU A 1 266 ? -2.544 -13.161 -11.114 1.00 82.94 266 LEU A C 1
ATOM 2219 O O . LEU A 1 266 ? -2.682 -13.749 -12.183 1.00 82.94 266 LEU A O 1
ATOM 2223 N N . TYR A 1 267 ? -2.763 -11.849 -10.980 1.00 83.12 267 TYR A N 1
ATOM 2224 C CA . TYR A 1 267 ? -3.231 -10.995 -12.076 1.00 83.12 267 TYR A CA 1
ATOM 2225 C C . TYR A 1 267 ? -2.237 -10.967 -13.239 1.00 83.12 267 TYR A C 1
ATOM 2227 O O . TYR A 1 267 ? -2.611 -11.122 -14.396 1.00 83.12 267 TYR A O 1
ATOM 2235 N N . TYR A 1 268 ? -0.950 -10.816 -12.920 1.00 80.06 268 TYR A N 1
ATOM 2236 C CA . TYR A 1 268 ? 0.127 -10.742 -13.906 1.00 80.06 268 TYR A CA 1
ATOM 2237 C C . TYR A 1 268 ? 0.705 -12.105 -14.302 1.00 80.06 268 TYR A C 1
ATOM 2239 O O . TYR A 1 268 ? 1.714 -12.150 -15.007 1.00 80.06 268 TYR A O 1
ATOM 2247 N N . SER A 1 269 ? 0.111 -13.216 -13.855 1.00 79.25 269 SER A N 1
ATOM 2248 C CA . SER A 1 269 ? 0.594 -14.568 -14.155 1.00 79.25 269 SER A CA 1
ATOM 2249 C C . SER A 1 269 ? 2.101 -14.755 -13.869 1.00 79.25 269 SER A C 1
ATOM 2251 O O . SER A 1 269 ? 2.818 -15.380 -14.661 1.00 79.25 269 SER A O 1
ATOM 2253 N N . GLN A 1 270 ? 2.614 -14.191 -12.764 1.00 75.19 270 GLN A N 1
ATOM 2254 C CA . GLN A 1 270 ? 4.050 -14.212 -12.435 1.00 75.19 270 GLN A CA 1
ATOM 2255 C C . GLN A 1 270 ? 4.557 -15.619 -12.069 1.00 75.19 270 GLN A C 1
ATOM 2257 O O . GLN A 1 270 ? 3.813 -16.458 -11.569 1.00 75.19 270 GLN A O 1
ATOM 2262 N N . LYS A 1 271 ? 5.844 -15.904 -12.311 1.00 74.06 271 LYS A N 1
ATOM 2263 C CA . LYS A 1 271 ? 6.463 -17.159 -11.847 1.00 74.06 271 LYS A CA 1
ATOM 2264 C C . LYS A 1 271 ? 6.556 -17.163 -10.313 1.00 74.06 271 LYS A C 1
ATOM 2266 O O . LYS A 1 271 ? 6.776 -16.125 -9.701 1.00 74.06 271 LYS A O 1
ATOM 2271 N N . GLY A 1 272 ? 6.409 -18.332 -9.686 1.00 77.44 272 GLY A N 1
ATOM 2272 C CA . GLY A 1 272 ? 6.557 -18.476 -8.230 1.00 77.44 272 GLY A CA 1
ATOM 2273 C C . GLY A 1 272 ? 5.349 -18.041 -7.386 1.00 77.44 272 GLY A C 1
ATOM 2274 O O . GLY A 1 272 ? 5.449 -18.042 -6.161 1.00 77.44 272 GLY A O 1
ATOM 2275 N N . THR A 1 273 ? 4.196 -17.738 -7.994 1.00 81.75 273 THR A N 1
ATOM 2276 C CA . THR A 1 273 ? 2.970 -17.307 -7.290 1.00 81.75 273 THR A CA 1
ATOM 2277 C C . THR A 1 273 ? 2.537 -18.249 -6.162 1.00 81.75 273 THR A C 1
ATOM 2279 O O . THR A 1 273 ? 2.144 -17.778 -5.100 1.00 81.75 273 THR A O 1
ATOM 2282 N N . ARG A 1 274 ? 2.682 -19.574 -6.321 1.00 82.25 274 ARG A N 1
ATOM 2283 C CA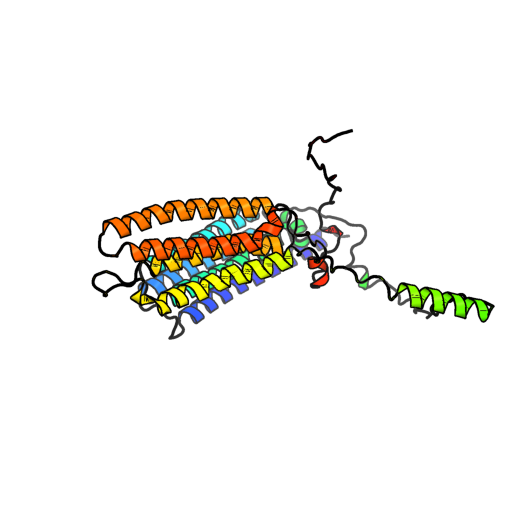 . ARG A 1 274 ? 2.388 -20.539 -5.243 1.00 82.25 274 ARG A CA 1
ATOM 2284 C C . ARG A 1 274 ? 3.269 -20.321 -4.005 1.00 82.25 274 ARG A C 1
ATOM 2286 O O . ARG A 1 274 ? 2.757 -20.332 -2.893 1.00 82.25 274 ARG A O 1
ATOM 2293 N N . ARG A 1 275 ? 4.571 -20.055 -4.186 1.00 84.94 275 ARG A N 1
ATOM 2294 C CA . ARG A 1 275 ? 5.503 -19.774 -3.074 1.00 84.94 275 ARG A CA 1
ATOM 2295 C C . ARG A 1 275 ? 5.126 -18.481 -2.351 1.00 84.94 275 ARG A C 1
ATOM 2297 O O . ARG A 1 275 ? 5.166 -18.436 -1.127 1.00 84.94 275 ARG A O 1
ATOM 2304 N N . VAL A 1 276 ? 4.711 -17.459 -3.101 1.00 87.69 276 VAL A N 1
ATOM 2305 C CA . VAL A 1 276 ? 4.224 -16.190 -2.538 1.00 87.69 276 VAL A CA 1
ATOM 2306 C C . VAL A 1 276 ? 2.947 -16.401 -1.728 1.00 87.69 276 VAL A C 1
ATOM 2308 O O . VAL A 1 276 ? 2.861 -15.904 -0.611 1.00 87.69 276 VAL A O 1
ATOM 2311 N N . ILE A 1 277 ? 1.991 -17.184 -2.240 1.00 88.88 277 ILE A N 1
ATOM 2312 C CA . ILE A 1 277 ? 0.761 -17.527 -1.513 1.00 88.88 277 ILE A CA 1
ATOM 2313 C C . ILE A 1 277 ? 1.092 -18.250 -0.201 1.00 88.88 277 ILE A C 1
ATOM 2315 O O . ILE A 1 277 ? 0.582 -17.856 0.842 1.00 88.88 277 ILE A O 1
ATOM 2319 N N . TYR A 1 278 ? 1.983 -19.246 -0.214 1.00 87.75 278 TYR A N 1
ATOM 2320 C CA . TYR A 1 278 ? 2.404 -19.923 1.020 1.00 87.75 278 TYR A CA 1
ATOM 2321 C C . TYR A 1 278 ? 3.105 -18.983 2.008 1.00 87.75 278 TYR A C 1
ATOM 2323 O O . TYR A 1 278 ? 2.843 -19.056 3.206 1.00 87.75 278 TYR A O 1
ATOM 2331 N N . GLY A 1 279 ? 3.952 -18.072 1.521 1.00 88.56 279 GLY A N 1
ATOM 2332 C CA . GLY A 1 279 ? 4.588 -17.052 2.359 1.00 88.56 279 GLY A CA 1
ATOM 2333 C C . GLY A 1 279 ? 3.572 -16.114 3.016 1.00 88.56 279 GLY A C 1
ATOM 2334 O O . GLY A 1 279 ? 3.697 -15.803 4.199 1.00 88.56 279 GLY A O 1
ATOM 2335 N N . VAL A 1 280 ? 2.533 -15.720 2.277 1.00 92.25 280 VAL A N 1
ATOM 2336 C CA . VAL A 1 280 ? 1.415 -14.926 2.800 1.00 92.25 280 VAL A CA 1
ATOM 2337 C C . VAL A 1 280 ? 0.607 -15.703 3.834 1.00 92.25 280 VAL A C 1
ATOM 2339 O O . VAL A 1 280 ? 0.360 -15.172 4.909 1.00 92.25 280 VAL A O 1
ATOM 2342 N N . ILE A 1 281 ? 0.271 -16.968 3.573 1.00 91.19 281 ILE A N 1
ATOM 2343 C CA . ILE A 1 281 ? -0.428 -17.826 4.543 1.00 91.19 281 ILE A CA 1
ATOM 2344 C C . ILE A 1 281 ? 0.387 -17.954 5.841 1.00 91.19 281 ILE A C 1
ATOM 2346 O O . ILE A 1 281 ? -0.172 -17.854 6.930 1.00 91.19 281 ILE A O 1
ATOM 2350 N N . ALA A 1 282 ? 1.710 -18.120 5.747 1.00 88.38 282 ALA A N 1
ATOM 2351 C CA . ALA A 1 282 ? 2.593 -18.152 6.913 1.00 88.38 282 ALA A CA 1
ATOM 2352 C C . ALA A 1 282 ? 2.612 -16.816 7.679 1.00 88.38 282 ALA A C 1
ATOM 2354 O O . ALA A 1 282 ? 2.527 -16.816 8.908 1.00 88.38 282 ALA A O 1
ATOM 2355 N N . ALA A 1 283 ? 2.693 -15.681 6.979 1.00 87.31 283 ALA A N 1
ATOM 2356 C CA . ALA A 1 283 ? 2.636 -14.361 7.606 1.00 87.31 283 ALA A CA 1
ATOM 2357 C C . ALA A 1 283 ? 1.287 -14.117 8.309 1.00 87.31 283 ALA A C 1
ATOM 2359 O O . ALA A 1 283 ? 1.257 -13.617 9.434 1.00 87.31 283 ALA A O 1
ATOM 2360 N N . GLU A 1 284 ? 0.187 -14.538 7.685 1.00 89.31 284 GLU A N 1
ATOM 2361 C CA . GLU A 1 284 ? -1.167 -14.456 8.235 1.00 89.31 284 GLU A CA 1
ATOM 2362 C C . GLU A 1 284 ? -1.324 -15.330 9.490 1.00 89.31 284 GLU A C 1
ATOM 2364 O O . GLU A 1 284 ? -1.908 -14.903 10.487 1.00 89.31 284 GLU A O 1
ATOM 2369 N N . ALA A 1 285 ? -0.749 -16.537 9.484 1.00 87.69 285 ALA A N 1
ATOM 2370 C CA . ALA A 1 285 ? -0.754 -17.436 10.635 1.00 87.69 285 ALA A CA 1
ATOM 2371 C C . ALA A 1 285 ? 0.044 -16.860 11.817 1.00 87.69 285 ALA A C 1
ATOM 2373 O O . ALA A 1 285 ? -0.425 -16.900 12.955 1.00 87.69 285 ALA A O 1
ATOM 2374 N N . LEU A 1 286 ? 1.219 -16.270 11.558 1.00 87.81 286 LEU A N 1
ATOM 2375 C CA . LEU A 1 286 ? 2.015 -15.588 12.585 1.00 87.81 286 LEU A CA 1
ATOM 2376 C C . LEU A 1 286 ? 1.269 -14.389 13.174 1.00 87.81 286 LEU A C 1
ATOM 2378 O O . LEU A 1 286 ? 1.259 -14.198 14.392 1.00 87.81 286 LEU A O 1
ATOM 2382 N N . PHE A 1 287 ? 0.615 -13.600 12.323 1.00 86.62 287 PHE A N 1
ATOM 2383 C CA . PHE A 1 287 ? -0.180 -12.464 12.770 1.00 86.62 287 PHE A CA 1
ATOM 2384 C C . PHE A 1 287 ? -1.404 -12.898 13.580 1.00 86.62 287 PHE A C 1
ATOM 2386 O O . PHE A 1 287 ? -1.680 -12.316 14.627 1.00 86.62 287 PHE A O 1
ATOM 2393 N N . SER A 1 288 ? -2.084 -13.967 13.162 1.00 85.25 288 SER A N 1
ATOM 2394 C CA . SER A 1 288 ? -3.211 -14.553 13.896 1.00 85.25 288 SER A CA 1
ATOM 2395 C C . SER A 1 288 ? -2.781 -15.093 15.262 1.00 85.25 288 SER A C 1
ATOM 2397 O O . SER A 1 288 ? -3.468 -14.874 16.258 1.00 85.25 288 SER A O 1
ATOM 2399 N N . ALA A 1 289 ? -1.610 -15.733 15.350 1.00 86.25 289 ALA A N 1
ATOM 2400 C CA . ALA A 1 289 ? -1.045 -16.191 16.619 1.00 86.25 289 ALA A CA 1
ATOM 2401 C C . ALA A 1 289 ? -0.715 -15.020 17.558 1.00 86.25 289 ALA A C 1
ATOM 2403 O O . ALA A 1 289 ? -1.036 -15.063 18.746 1.00 86.25 289 ALA A O 1
ATOM 2404 N N . TRP A 1 290 ? -0.131 -13.940 17.028 1.00 87.00 290 TRP A N 1
ATOM 2405 C CA . TRP A 1 290 ? 0.081 -12.714 17.795 1.00 87.00 290 TRP A CA 1
ATOM 2406 C C . TRP A 1 290 ? -1.251 -12.105 18.257 1.00 87.00 290 TRP A C 1
ATOM 2408 O O . TRP A 1 290 ? -1.398 -11.751 19.427 1.00 87.00 290 TRP A O 1
ATOM 2418 N N . PHE A 1 291 ? -2.256 -12.052 17.381 1.00 84.75 291 PHE A N 1
ATOM 2419 C CA . PHE A 1 291 ? -3.578 -11.531 17.712 1.00 84.75 291 PHE A CA 1
ATOM 2420 C C . PHE A 1 291 ? -4.277 -12.346 18.805 1.00 84.75 291 PHE A C 1
ATOM 2422 O O . PHE A 1 291 ? -4.897 -11.768 19.698 1.00 84.75 291 PHE A O 1
ATOM 2429 N N . ALA A 1 292 ? -4.124 -13.671 18.797 1.00 84.88 292 ALA A N 1
ATOM 2430 C CA . ALA A 1 292 ? -4.677 -14.549 19.824 1.00 84.88 292 ALA A CA 1
ATOM 2431 C C . ALA A 1 292 ? -4.187 -14.178 21.235 1.00 84.88 292 ALA A C 1
ATOM 2433 O O . ALA A 1 292 ? -4.977 -14.198 22.179 1.00 84.88 292 ALA A O 1
ATOM 2434 N N . THR A 1 293 ? -2.927 -13.743 21.385 1.00 85.38 293 THR A N 1
ATOM 2435 C CA . THR A 1 293 ? -2.416 -13.255 22.684 1.00 85.38 293 THR A CA 1
ATOM 2436 C C . THR A 1 293 ? -3.157 -12.004 23.165 1.00 85.38 293 THR A C 1
ATOM 2438 O O . THR A 1 293 ? -3.420 -11.836 24.354 1.00 85.38 293 THR A O 1
ATOM 2441 N N . ARG A 1 294 ? -3.567 -11.143 22.230 1.00 84.31 294 ARG A N 1
ATOM 2442 C CA . ARG A 1 294 ? -4.345 -9.933 22.501 1.00 84.31 294 ARG A CA 1
ATOM 2443 C C . ARG A 1 294 ? -5.794 -10.262 22.843 1.00 84.31 294 ARG A C 1
ATOM 2445 O O . ARG A 1 294 ? -6.365 -9.653 23.742 1.00 84.31 294 ARG A O 1
ATOM 2452 N N . LEU A 1 295 ? -6.367 -11.253 22.161 1.00 84.62 295 LEU A N 1
ATOM 2453 C CA . LEU A 1 295 ? -7.699 -11.777 22.449 1.00 84.62 295 LEU A CA 1
ATOM 2454 C C . LEU A 1 295 ? -7.777 -12.345 23.877 1.00 84.62 295 LEU A C 1
ATOM 2456 O O . LEU A 1 295 ? -8.729 -12.046 24.594 1.00 84.62 295 LEU A O 1
ATOM 2460 N N . MET A 1 296 ? -6.753 -13.091 24.311 1.00 84.19 296 MET A N 1
ATOM 2461 C CA . MET A 1 296 ? -6.646 -13.581 25.694 1.00 84.19 296 MET A CA 1
ATOM 2462 C C . MET A 1 296 ? -6.591 -12.429 26.699 1.00 84.19 296 MET A C 1
ATOM 2464 O O . MET A 1 296 ? -7.329 -12.443 27.677 1.00 84.19 296 MET A O 1
ATOM 2468 N N . ALA A 1 297 ? -5.818 -11.377 26.414 1.00 85.56 297 ALA A N 1
ATOM 2469 C CA . ALA A 1 297 ? -5.777 -10.202 27.282 1.00 85.56 297 ALA A CA 1
ATOM 2470 C C . ALA A 1 297 ? -7.159 -9.539 27.444 1.00 85.56 297 ALA A C 1
ATOM 2472 O O . ALA A 1 297 ? -7.487 -9.085 28.537 1.00 85.56 297 ALA A O 1
ATOM 2473 N N . TYR A 1 298 ? -7.993 -9.509 26.395 1.00 83.19 298 TYR A N 1
ATOM 2474 C CA . TYR A 1 298 ? -9.372 -9.017 26.500 1.00 83.19 298 TYR A CA 1
ATOM 2475 C C . TYR A 1 298 ? -10.271 -9.938 27.323 1.00 83.19 298 TYR A C 1
ATOM 2477 O O . TYR A 1 298 ? -11.109 -9.441 28.076 1.00 83.19 298 TYR A O 1
ATOM 2485 N N . HIS A 1 299 ? -10.108 -11.252 27.194 1.00 84.88 299 HIS A N 1
ATOM 2486 C CA . HIS A 1 299 ? -10.845 -12.226 27.994 1.00 84.88 299 HIS A CA 1
ATOM 2487 C C . HIS A 1 299 ? -10.522 -12.073 29.488 1.00 84.88 299 HIS A C 1
ATOM 2489 O O . HIS A 1 299 ? -11.429 -11.983 30.314 1.00 84.88 299 HIS A O 1
ATOM 2495 N N . ASP A 1 300 ? -9.243 -11.901 29.824 1.00 86.25 300 ASP A N 1
ATOM 2496 C CA . ASP A 1 300 ? -8.775 -11.762 31.206 1.00 86.25 300 ASP A CA 1
ATOM 2497 C C . ASP A 1 300 ? -9.286 -10.487 31.901 1.00 86.25 300 ASP A C 1
ATOM 2499 O O . ASP A 1 300 ? -9.331 -10.427 33.130 1.00 86.25 300 ASP A O 1
ATOM 2503 N N . THR A 1 301 ? -9.731 -9.473 31.146 1.00 82.81 301 THR A N 1
ATOM 2504 C CA . THR A 1 301 ? -10.368 -8.280 31.736 1.00 82.81 301 THR A CA 1
ATOM 2505 C C . THR A 1 301 ? -11.735 -8.560 32.362 1.00 82.81 301 THR A C 1
ATOM 2507 O O . THR A 1 301 ? -12.222 -7.735 33.134 1.00 82.81 301 THR A O 1
ATOM 2510 N N . GLY A 1 302 ? -12.393 -9.670 32.003 1.00 81.81 302 GLY A N 1
ATOM 2511 C CA . GLY A 1 302 ? -13.747 -10.004 32.458 1.00 81.81 302 GLY A CA 1
ATOM 2512 C C . GLY A 1 302 ? -14.834 -9.016 32.012 1.00 81.81 302 GLY A C 1
ATOM 2513 O O . GLY A 1 302 ? -15.963 -9.086 32.489 1.00 81.81 302 GLY A O 1
ATOM 2514 N N . LEU A 1 303 ? -14.510 -8.075 31.117 1.00 84.38 303 LEU A N 1
ATOM 2515 C CA . LEU A 1 303 ? -15.402 -6.985 30.711 1.00 84.38 303 LEU A CA 1
ATOM 2516 C C . LEU A 1 303 ? -16.400 -7.405 29.618 1.00 84.38 303 LEU A C 1
ATOM 2518 O O . LEU A 1 303 ? -17.441 -6.771 29.424 1.00 84.38 303 LEU A O 1
ATOM 2522 N N . TYR A 1 304 ? -16.077 -8.479 28.898 1.00 83.81 304 TYR A N 1
ATOM 2523 C CA . TYR A 1 304 ? -16.830 -8.984 27.757 1.00 83.81 304 TYR A CA 1
ATOM 2524 C C . TYR A 1 304 ? -17.325 -10.407 28.028 1.00 83.81 304 TYR A C 1
ATOM 2526 O O . TYR A 1 304 ? -16.568 -11.214 28.561 1.00 83.81 304 TYR A O 1
ATOM 2534 N N . PRO A 1 305 ? -18.570 -10.740 27.654 1.00 84.69 305 PRO A N 1
ATOM 2535 C CA . PRO A 1 305 ? -19.080 -12.096 27.804 1.00 84.69 305 PRO A CA 1
ATOM 2536 C C . PRO A 1 305 ? -18.477 -13.052 26.763 1.00 84.69 305 PRO A C 1
ATOM 2538 O O . PRO A 1 305 ? -18.278 -12.668 25.610 1.00 84.69 305 PRO A O 1
ATOM 2541 N N . ASP A 1 306 ? -18.315 -14.326 27.127 1.00 84.69 306 ASP A N 1
ATOM 2542 C CA . ASP A 1 306 ? -17.720 -15.391 26.292 1.00 84.69 306 ASP A CA 1
ATOM 2543 C C . ASP A 1 306 ? -18.317 -15.492 24.881 1.00 84.69 306 ASP A C 1
ATOM 2545 O O . ASP A 1 306 ? -17.612 -15.761 23.906 1.00 84.69 306 ASP A O 1
ATOM 2549 N N . ARG A 1 307 ? -19.620 -15.203 24.745 1.00 83.62 307 ARG A N 1
ATOM 2550 C CA . ARG A 1 307 ? -20.334 -15.186 23.456 1.00 83.62 307 ARG A CA 1
ATOM 2551 C C . ARG A 1 307 ? -19.641 -14.318 22.401 1.00 83.62 307 ARG A C 1
ATOM 2553 O O . ARG A 1 307 ? -19.676 -14.652 21.223 1.00 83.62 307 ARG A O 1
ATOM 2560 N N . VAL A 1 308 ? -19.016 -13.220 22.822 1.00 82.94 308 VAL A N 1
ATOM 2561 C CA . VAL A 1 308 ? -18.367 -12.250 21.938 1.00 82.94 308 VAL A CA 1
ATOM 2562 C C . VAL A 1 308 ? -17.105 -12.847 21.320 1.00 82.94 308 VAL A C 1
ATOM 2564 O O . VAL A 1 308 ? -16.884 -12.716 20.117 1.00 82.94 308 VAL A O 1
ATOM 2567 N N . PHE A 1 309 ? -16.318 -13.566 22.121 1.00 85.81 309 PHE A N 1
ATOM 2568 C CA . PHE A 1 309 ? -15.113 -14.255 21.666 1.00 85.81 309 PHE A CA 1
ATOM 2569 C C . PHE A 1 309 ? -15.451 -15.405 20.715 1.00 85.81 309 PHE A C 1
ATOM 2571 O O . PHE A 1 309 ? -14.821 -15.541 19.669 1.00 85.81 309 PHE A O 1
ATOM 2578 N N . ILE A 1 310 ? -16.490 -16.186 21.032 1.00 85.88 310 ILE A N 1
ATOM 2579 C CA . ILE A 1 310 ? -16.965 -17.286 20.178 1.00 85.88 310 ILE A CA 1
ATOM 2580 C C . ILE A 1 310 ? -17.442 -16.754 18.821 1.00 85.88 310 ILE A C 1
ATOM 2582 O O . ILE A 1 310 ? -17.038 -17.273 17.782 1.00 85.88 310 ILE A O 1
ATOM 2586 N N . LEU A 1 311 ? -18.270 -15.703 18.818 1.00 83.19 311 LEU A N 1
ATOM 2587 C CA . LEU A 1 311 ? -18.758 -15.075 17.587 1.00 83.19 311 LEU A CA 1
ATOM 2588 C C . LEU A 1 311 ? -17.615 -14.503 16.749 1.00 83.19 311 LEU A C 1
ATOM 2590 O O . LEU A 1 311 ? -17.621 -14.648 15.530 1.00 83.19 311 LEU A O 1
ATOM 2594 N N . PHE A 1 312 ? -16.631 -13.880 17.395 1.00 83.25 312 PHE A N 1
ATOM 2595 C CA . PHE A 1 312 ? -15.471 -13.336 16.705 1.00 83.25 312 PHE A CA 1
ATOM 2596 C C . PHE A 1 312 ? -14.630 -14.431 16.035 1.00 83.25 312 PHE A C 1
ATOM 2598 O O . PHE A 1 312 ? -14.364 -14.334 14.841 1.00 83.25 312 PHE A O 1
ATOM 2605 N N . ILE A 1 313 ? -14.275 -15.494 16.764 1.00 85.19 313 ILE A N 1
ATOM 2606 C CA . ILE A 1 313 ? -13.511 -16.622 16.209 1.00 85.19 313 ILE A CA 1
ATOM 2607 C C . ILE A 1 313 ? -14.276 -17.264 15.047 1.00 85.19 313 ILE A C 1
ATOM 2609 O O . ILE A 1 313 ? -13.690 -17.571 14.012 1.00 85.19 313 ILE A O 1
ATOM 2613 N N . LEU A 1 314 ? -15.593 -17.432 15.183 1.00 85.31 314 LEU A N 1
ATOM 2614 C CA . LEU A 1 314 ? -16.431 -18.001 14.131 1.00 85.31 314 LEU A CA 1
ATOM 2615 C C . LEU A 1 314 ? -16.447 -17.128 12.868 1.00 85.31 314 LEU A C 1
ATOM 2617 O O . LEU A 1 314 ? -16.312 -17.649 11.762 1.00 85.31 314 LEU A O 1
ATOM 2621 N N . LEU A 1 315 ? -16.574 -15.809 13.019 1.00 81.50 315 LEU A N 1
ATOM 2622 C CA . LEU A 1 315 ? -16.501 -14.876 11.894 1.00 81.50 315 LEU A CA 1
ATOM 2623 C C . LEU A 1 315 ? -15.125 -14.885 11.220 1.00 81.50 315 LEU A C 1
ATOM 2625 O O . LEU A 1 315 ? -15.052 -14.829 9.994 1.00 81.50 315 LEU A O 1
ATOM 2629 N N . ASP A 1 316 ? -14.049 -14.997 11.997 1.00 83.62 316 ASP A N 1
ATOM 2630 C CA . ASP A 1 316 ? -12.689 -15.042 11.463 1.00 83.62 316 ASP A CA 1
ATOM 2631 C C . ASP A 1 316 ? -12.409 -16.357 10.709 1.00 83.62 316 ASP A C 1
ATOM 2633 O O . ASP A 1 316 ? -11.820 -16.354 9.629 1.00 83.62 316 ASP A O 1
ATOM 2637 N N . ILE A 1 317 ? -12.942 -17.486 11.195 1.00 86.06 317 ILE A N 1
ATOM 2638 C CA . ILE A 1 317 ? -12.914 -18.768 10.471 1.00 86.06 317 ILE A CA 1
ATOM 2639 C C . ILE A 1 317 ? -13.660 -18.661 9.136 1.00 86.06 317 ILE A C 1
ATOM 2641 O O . ILE A 1 317 ? -13.159 -19.137 8.119 1.00 86.06 317 ILE A O 1
ATOM 2645 N N . ILE A 1 318 ? -14.843 -18.035 9.115 1.00 84.44 318 ILE A N 1
ATOM 2646 C CA . ILE A 1 318 ? -15.609 -17.831 7.874 1.00 84.44 318 ILE A CA 1
ATOM 2647 C C . ILE A 1 318 ? -14.800 -16.988 6.884 1.00 84.44 318 ILE A C 1
ATOM 2649 O O . ILE A 1 318 ? -14.721 -17.337 5.706 1.00 84.44 318 ILE A O 1
ATOM 2653 N N . ARG A 1 319 ? -14.163 -15.916 7.365 1.00 85.12 319 ARG A N 1
ATOM 2654 C CA . ARG A 1 319 ? -13.313 -15.027 6.567 1.00 85.12 319 ARG A CA 1
ATOM 2655 C C . ARG A 1 319 ? -12.175 -15.792 5.889 1.00 85.12 319 ARG A C 1
ATOM 2657 O O . ARG A 1 319 ? -12.079 -15.804 4.661 1.00 85.12 319 ARG A O 1
ATOM 2664 N N . TYR A 1 320 ? -11.384 -16.531 6.665 1.00 86.50 320 TYR A N 1
ATOM 2665 C CA . TYR A 1 320 ? -10.308 -17.354 6.110 1.00 86.50 320 TYR A CA 1
ATOM 2666 C C . TYR A 1 320 ? -10.823 -18.499 5.232 1.00 86.50 320 TYR A C 1
ATOM 2668 O O . TYR A 1 320 ? -10.173 -18.849 4.247 1.00 86.50 320 TYR A O 1
ATOM 2676 N N . GLY A 1 321 ? -12.002 -19.047 5.531 1.00 84.62 321 GLY A N 1
ATOM 2677 C CA . GLY A 1 321 ? -12.667 -20.043 4.695 1.00 84.62 321 GLY A CA 1
ATOM 2678 C C . GLY A 1 321 ? -12.992 -19.517 3.294 1.00 84.62 321 GLY A C 1
ATOM 2679 O O . GLY A 1 321 ? -12.757 -20.219 2.311 1.00 84.62 321 GLY A O 1
ATOM 2680 N N . LEU A 1 322 ? -13.463 -18.270 3.181 1.00 85.00 322 LEU A N 1
ATOM 2681 C CA . LEU A 1 322 ? -13.738 -17.623 1.893 1.00 85.00 322 LEU A CA 1
ATOM 2682 C C . LEU A 1 322 ? -12.455 -17.388 1.087 1.00 85.00 322 LEU A C 1
ATOM 2684 O O . LEU A 1 322 ? -12.398 -17.752 -0.090 1.00 85.00 322 LEU A O 1
ATOM 2688 N N . ILE A 1 323 ? -11.408 -16.858 1.725 1.00 86.69 323 ILE A N 1
ATOM 2689 C CA . ILE A 1 323 ? -10.092 -16.670 1.094 1.00 86.69 323 ILE A CA 1
ATOM 2690 C C . ILE A 1 323 ? -9.542 -18.024 0.615 1.00 86.69 323 ILE A C 1
ATOM 2692 O O . ILE A 1 323 ? -9.159 -18.179 -0.548 1.00 86.69 323 ILE A O 1
ATOM 2696 N N . GLY A 1 324 ? -9.577 -19.038 1.483 1.00 85.44 324 GLY A N 1
ATOM 2697 C CA . GLY A 1 324 ? -9.137 -20.397 1.177 1.00 85.44 324 GLY A CA 1
ATOM 2698 C C . GLY A 1 324 ? -9.897 -21.019 0.006 1.00 85.44 324 GLY A C 1
ATOM 2699 O O . GLY A 1 324 ? -9.275 -21.592 -0.888 1.00 85.44 324 GLY A O 1
ATOM 2700 N N . ALA A 1 325 ? -11.222 -20.851 -0.055 1.00 84.81 325 ALA A N 1
ATOM 2701 C CA . ALA A 1 325 ? -12.043 -21.354 -1.155 1.00 84.81 325 ALA A CA 1
ATOM 2702 C C . ALA A 1 325 ? -11.636 -20.743 -2.505 1.00 84.81 325 ALA A C 1
ATOM 2704 O O . ALA A 1 325 ? -11.511 -21.470 -3.492 1.00 84.81 325 ALA A O 1
ATOM 2705 N N . VAL A 1 326 ? -11.361 -19.435 -2.545 1.00 86.38 326 VAL A N 1
ATOM 2706 C CA . VAL A 1 326 ? -10.964 -18.727 -3.774 1.00 86.38 326 VAL A CA 1
ATOM 2707 C C . VAL A 1 326 ? -9.568 -19.134 -4.254 1.00 86.38 326 VAL A C 1
ATOM 2709 O O . VAL A 1 326 ? -9.338 -19.223 -5.459 1.00 86.38 326 VAL A O 1
ATOM 2712 N N . ILE A 1 327 ? -8.640 -19.408 -3.337 1.00 87.12 327 ILE A N 1
ATOM 2713 C CA . ILE A 1 327 ? -7.245 -19.757 -3.656 1.00 87.12 327 ILE A CA 1
ATOM 2714 C C . ILE A 1 327 ? -7.020 -21.256 -3.853 1.00 87.12 327 ILE A C 1
ATOM 2716 O O . ILE A 1 327 ? -6.080 -21.642 -4.553 1.00 87.12 327 ILE A O 1
ATOM 2720 N N . SER A 1 328 ? -7.895 -22.105 -3.310 1.00 83.62 328 SER A N 1
ATOM 2721 C CA . SER A 1 328 ? -7.809 -23.562 -3.449 1.00 83.62 328 SER A CA 1
ATOM 2722 C C . SER A 1 328 ? -7.573 -24.048 -4.890 1.00 83.62 328 SER A C 1
ATOM 2724 O O . SER A 1 328 ? -6.715 -24.915 -5.062 1.00 83.62 328 SER A O 1
ATOM 2726 N N . PRO A 1 329 ? -8.174 -23.467 -5.956 1.00 82.50 329 PRO A N 1
ATOM 2727 C CA . PRO A 1 329 ? -7.932 -23.924 -7.323 1.00 82.50 329 PRO A CA 1
ATOM 2728 C C . PRO A 1 329 ? -6.495 -23.662 -7.799 1.00 82.50 329 PRO A C 1
ATOM 2730 O O . PRO A 1 329 ? -5.978 -24.409 -8.621 1.00 82.50 329 PRO A O 1
ATOM 2733 N N . VAL A 1 330 ? -5.824 -22.627 -7.283 1.00 83.00 330 VAL A N 1
ATOM 2734 C CA . VAL A 1 330 ? -4.422 -22.306 -7.620 1.00 83.00 330 VAL A CA 1
ATOM 2735 C C . VAL A 1 330 ? -3.457 -23.248 -6.906 1.00 83.00 330 VAL A C 1
ATOM 2737 O O . VAL A 1 330 ? -2.470 -23.690 -7.503 1.00 83.00 330 VAL A O 1
ATOM 2740 N N . LEU A 1 331 ? -3.742 -23.557 -5.638 1.00 83.19 331 LEU A N 1
ATOM 2741 C CA . LEU A 1 331 ? -2.931 -24.464 -4.825 1.00 83.19 331 LEU A CA 1
ATOM 2742 C C . LEU A 1 331 ? -3.066 -25.919 -5.291 1.00 83.19 331 LEU A C 1
ATOM 2744 O O . LEU A 1 331 ? -2.061 -26.611 -5.377 1.00 83.19 331 LEU A O 1
ATOM 2748 N N . MET A 1 332 ? -4.273 -26.342 -5.678 1.00 79.12 332 MET A N 1
ATOM 2749 C CA . MET A 1 332 ? -4.565 -27.686 -6.202 1.00 79.12 332 MET A CA 1
ATOM 2750 C C . MET A 1 332 ? -4.215 -27.863 -7.690 1.00 79.12 332 MET A C 1
ATOM 2752 O O . MET A 1 332 ? -4.595 -28.860 -8.288 1.00 79.12 332 MET A O 1
ATOM 2756 N N . GLY A 1 333 ? -3.597 -26.868 -8.337 1.00 74.00 333 GLY A N 1
ATOM 2757 C CA . GLY A 1 333 ? -3.243 -26.937 -9.763 1.00 74.00 333 GLY A CA 1
ATOM 2758 C C . GLY A 1 333 ? -4.411 -26.919 -10.756 1.00 74.00 333 GLY A C 1
ATOM 2759 O O . GLY A 1 333 ? -4.184 -26.970 -11.959 1.00 74.00 333 GLY A O 1
ATOM 2760 N N . LYS A 1 334 ? -5.651 -26.760 -10.281 1.00 73.81 334 LYS A N 1
ATOM 2761 C CA . LYS A 1 334 ? -6.872 -26.702 -11.104 1.00 73.81 334 LYS A CA 1
ATOM 2762 C C . LYS A 1 334 ? -7.010 -25.394 -11.894 1.00 73.81 334 LYS A C 1
ATOM 2764 O O . LYS A 1 334 ? -7.729 -25.351 -12.890 1.00 73.81 334 LYS A O 1
ATOM 2769 N N . ALA A 1 335 ? -6.345 -24.321 -11.461 1.00 76.06 335 ALA A N 1
ATOM 2770 C CA . ALA A 1 335 ? -6.321 -23.040 -12.161 1.00 76.06 335 ALA A CA 1
ATOM 2771 C C . ALA A 1 335 ? -5.133 -22.947 -13.130 1.00 76.06 335 ALA A C 1
ATOM 2773 O O . ALA A 1 335 ? -3.974 -23.077 -12.722 1.00 76.06 335 ALA A O 1
ATOM 2774 N N . LYS A 1 336 ? -5.413 -22.645 -14.403 1.00 76.50 336 LYS A N 1
ATOM 2775 C CA . LYS A 1 336 ? -4.388 -22.541 -15.451 1.00 76.50 336 LYS A CA 1
ATOM 2776 C C . LYS A 1 336 ? -3.767 -21.146 -15.492 1.00 76.50 336 LYS A C 1
ATOM 2778 O O . LYS A 1 336 ? -4.450 -20.124 -15.378 1.00 76.50 336 LYS A O 1
ATOM 2783 N N . ARG A 1 337 ? -2.448 -21.108 -15.676 1.00 73.06 337 ARG A N 1
ATOM 2784 C CA . ARG A 1 337 ? -1.701 -19.873 -15.921 1.00 73.06 337 ARG A CA 1
ATOM 2785 C C . ARG A 1 337 ? -1.994 -19.399 -17.341 1.00 73.06 337 ARG A C 1
ATOM 2787 O O . ARG A 1 337 ? -1.880 -20.182 -18.276 1.00 73.06 337 ARG A O 1
ATOM 2794 N N . ASP A 1 338 ? -2.335 -18.124 -17.493 1.00 71.56 338 ASP A N 1
ATOM 2795 C CA . ASP A 1 338 ? -2.498 -17.490 -18.802 1.00 71.56 338 ASP A CA 1
ATOM 2796 C C . ASP A 1 338 ? -1.348 -16.491 -19.018 1.00 71.56 338 ASP A C 1
ATOM 2798 O O . ASP A 1 338 ? -1.381 -15.386 -18.461 1.00 71.56 338 ASP A O 1
ATOM 2802 N N . PRO A 1 339 ? -0.284 -16.882 -19.742 1.00 59.88 339 PRO A N 1
ATOM 2803 C CA . PRO A 1 339 ? 0.856 -16.010 -20.009 1.00 59.88 339 PRO A CA 1
ATOM 2804 C C . PRO A 1 339 ? 0.550 -14.929 -21.060 1.00 59.88 339 PRO A C 1
ATOM 2806 O O . PRO A 1 339 ? 1.241 -13.909 -21.091 1.00 59.88 339 PRO A O 1
ATOM 2809 N N . HIS A 1 340 ? -0.490 -15.108 -21.884 1.00 57.47 340 HIS A N 1
ATOM 2810 C CA . HIS A 1 340 ? -0.863 -14.182 -22.958 1.00 57.47 340 HIS A CA 1
ATOM 2811 C C . HIS A 1 340 ? -1.815 -13.074 -22.498 1.00 57.47 340 HIS A C 1
ATOM 2813 O O . HIS A 1 340 ? -1.898 -12.045 -23.163 1.00 57.47 340 HIS A O 1
ATOM 2819 N N . HIS A 1 341 ? -2.418 -13.196 -21.308 1.00 63.16 341 HIS A N 1
ATOM 2820 C CA . HIS A 1 341 ? -3.224 -12.136 -20.683 1.00 63.16 341 HIS A CA 1
ATOM 2821 C C . HIS A 1 341 ? -2.530 -10.754 -20.669 1.00 63.16 341 HIS A C 1
ATOM 2823 O O . HIS A 1 341 ? -3.181 -9.713 -20.741 1.00 63.16 341 HIS A O 1
ATOM 2829 N N . ARG A 1 342 ? -1.189 -10.730 -20.628 1.00 52.84 342 ARG A N 1
ATOM 2830 C CA . ARG A 1 342 ? -0.372 -9.506 -20.693 1.00 52.84 342 ARG A CA 1
ATOM 2831 C C . ARG A 1 342 ? -0.369 -8.843 -22.079 1.00 52.84 342 ARG A C 1
ATOM 2833 O O . ARG A 1 342 ? -0.286 -7.621 -22.156 1.00 52.84 342 ARG A O 1
ATOM 2840 N N . GLN A 1 343 ? -0.436 -9.637 -23.148 1.00 49.81 343 GLN A N 1
ATOM 2841 C CA . GLN A 1 343 ? -0.340 -9.187 -24.542 1.00 49.81 343 GLN A CA 1
ATOM 2842 C C . GLN A 1 343 ? -1.655 -8.567 -25.039 1.00 49.81 343 GLN A C 1
ATOM 2844 O O . GLN A 1 343 ? -1.621 -7.593 -25.793 1.00 49.81 343 GLN A O 1
ATOM 2849 N N . ASP A 1 344 ? -2.799 -9.058 -24.554 1.00 48.66 344 ASP A N 1
ATOM 2850 C CA . ASP A 1 344 ? -4.134 -8.578 -24.949 1.00 48.66 344 ASP A CA 1
ATOM 2851 C C . ASP A 1 344 ? -4.493 -7.194 -24.370 1.00 48.66 344 ASP A C 1
ATOM 2853 O O . ASP A 1 344 ? -5.358 -6.497 -24.896 1.00 48.66 344 ASP A O 1
ATOM 2857 N N . MET A 1 345 ? -3.793 -6.744 -23.322 1.00 50.78 345 MET A N 1
ATOM 2858 C CA . MET A 1 345 ? -4.017 -5.452 -22.648 1.00 50.78 345 MET A CA 1
ATOM 2859 C C . MET A 1 345 ? -3.290 -4.266 -23.312 1.00 50.78 345 MET A C 1
ATOM 2861 O O . MET A 1 345 ? -3.157 -3.197 -22.717 1.00 50.78 345 MET A O 1
ATOM 2865 N N . GLY A 1 346 ? -2.783 -4.431 -24.539 1.00 41.25 346 GLY A N 1
ATOM 2866 C CA . GLY A 1 346 ? -2.127 -3.357 -25.297 1.00 41.25 346 GLY A CA 1
ATOM 2867 C C . GLY A 1 346 ? -0.705 -3.005 -24.837 1.00 41.25 346 GLY A C 1
ATOM 2868 O O . GLY A 1 346 ? -0.048 -2.189 -25.480 1.00 41.25 346 GLY A O 1
ATOM 2869 N N . LEU A 1 347 ? -0.184 -3.653 -23.787 1.00 46.34 347 LEU A N 1
ATOM 2870 C CA . LEU A 1 347 ? 1.248 -3.689 -23.486 1.00 46.34 347 LEU A CA 1
ATOM 2871 C C . LEU A 1 347 ? 1.905 -4.803 -24.311 1.00 46.34 347 LEU A C 1
ATOM 2873 O O . LEU A 1 347 ? 2.224 -5.879 -23.802 1.00 46.34 347 LEU A O 1
ATOM 2877 N N . ARG A 1 348 ? 2.135 -4.541 -25.602 1.00 36.41 348 ARG A N 1
ATOM 2878 C CA . ARG A 1 348 ? 3.136 -5.298 -26.365 1.00 36.41 348 ARG A CA 1
ATOM 2879 C C . ARG A 1 348 ? 4.505 -4.995 -25.761 1.00 36.41 348 ARG A C 1
ATOM 2881 O O . ARG A 1 348 ? 5.133 -4.003 -26.106 1.00 36.41 348 ARG A O 1
ATOM 2888 N N . LEU A 1 349 ? 4.928 -5.818 -24.812 1.00 45.22 349 LEU A N 1
ATOM 2889 C CA . LEU A 1 349 ? 6.349 -6.007 -24.568 1.00 45.22 349 LEU A CA 1
ATOM 2890 C C . LEU A 1 349 ? 6.836 -6.944 -25.659 1.00 45.22 349 LEU A C 1
ATOM 2892 O O . LEU A 1 349 ? 6.286 -8.039 -25.820 1.00 45.22 349 LEU A O 1
ATOM 2896 N N . ASP A 1 350 ? 7.792 -6.457 -26.442 1.00 39.81 350 ASP A N 1
ATOM 2897 C CA . ASP A 1 350 ? 8.418 -7.235 -27.492 1.00 39.81 350 ASP A CA 1
ATOM 2898 C C . ASP A 1 350 ? 8.958 -8.533 -26.894 1.00 39.81 350 ASP A C 1
ATOM 2900 O O . ASP A 1 350 ? 9.493 -8.581 -25.784 1.00 39.81 350 ASP A O 1
ATOM 2904 N N . GLN A 1 351 ? 8.777 -9.614 -27.644 1.00 40.84 351 GLN A N 1
ATOM 2905 C CA . GLN A 1 351 ? 9.101 -10.981 -27.242 1.00 40.84 351 GLN A CA 1
ATOM 2906 C C . GLN A 1 351 ? 10.595 -11.166 -26.890 1.00 40.84 351 GLN A C 1
ATOM 2908 O O . GLN A 1 351 ? 10.955 -12.177 -26.302 1.00 40.84 351 GLN A O 1
ATOM 2913 N N . ALA A 1 352 ? 11.424 -10.163 -27.201 1.00 44.19 352 ALA A N 1
ATOM 2914 C CA . ALA A 1 352 ? 12.850 -10.063 -26.912 1.00 44.19 352 ALA A CA 1
ATOM 2915 C C . ALA A 1 352 ? 13.198 -9.652 -25.463 1.00 44.19 352 ALA A C 1
ATOM 2917 O O . ALA A 1 352 ? 14.344 -9.818 -25.058 1.00 44.19 352 ALA A O 1
ATOM 2918 N N . ASP A 1 353 ? 12.243 -9.143 -24.671 1.00 42.84 353 ASP A N 1
ATOM 2919 C CA . ASP A 1 353 ? 12.477 -8.745 -23.267 1.00 42.84 353 ASP A CA 1
ATOM 2920 C C . ASP A 1 353 ? 12.108 -9.843 -22.247 1.00 42.84 353 ASP A C 1
ATOM 2922 O O . ASP A 1 353 ? 12.208 -9.642 -21.030 1.00 42.84 353 ASP A O 1
ATOM 2926 N N . LEU A 1 354 ? 11.654 -11.014 -22.711 1.00 43.44 354 LEU A N 1
ATOM 2927 C CA . LEU A 1 354 ? 11.538 -12.190 -21.853 1.00 43.44 354 LEU A CA 1
ATOM 2928 C C . LEU A 1 354 ? 12.891 -12.917 -21.826 1.00 43.44 354 LEU A C 1
ATOM 2930 O O . LEU A 1 354 ? 13.393 -13.248 -22.894 1.00 43.44 354 LEU A O 1
ATOM 2934 N N . PRO A 1 355 ? 13.474 -13.211 -20.645 1.00 37.34 355 PRO A N 1
ATOM 2935 C CA . PRO A 1 355 ? 14.581 -14.157 -20.583 1.00 37.34 355 PRO A CA 1
ATOM 2936 C C . PRO A 1 355 ? 14.100 -15.478 -21.180 1.00 37.34 355 PRO A C 1
ATOM 2938 O O . PRO A 1 355 ? 13.001 -15.922 -20.821 1.00 37.34 355 PRO A O 1
ATOM 2941 N N . ASP A 1 356 ? 14.899 -16.040 -22.092 1.00 39.47 356 ASP A N 1
ATOM 2942 C CA . ASP A 1 356 ? 14.622 -17.286 -22.802 1.00 39.47 356 ASP A CA 1
ATOM 2943 C C . ASP A 1 356 ? 13.997 -18.295 -21.840 1.00 39.47 356 ASP A C 1
ATOM 2945 O O . ASP A 1 356 ? 14.603 -18.757 -20.871 1.00 39.47 356 ASP A O 1
ATOM 2949 N N . LEU A 1 357 ? 12.713 -18.555 -22.062 1.00 43.19 357 LEU A N 1
ATOM 2950 C CA . LEU A 1 357 ? 12.020 -19.643 -21.409 1.00 43.19 357 LEU A CA 1
ATOM 2951 C C . LEU A 1 357 ? 12.535 -20.906 -22.083 1.00 43.19 357 LEU A C 1
ATOM 2953 O O . LEU A 1 357 ? 11.979 -21.337 -23.091 1.00 43.19 357 LEU A O 1
ATOM 2957 N N . GLU A 1 358 ? 13.603 -21.477 -21.526 1.00 35.69 358 GLU A N 1
ATOM 2958 C CA . GLU A 1 358 ? 13.814 -22.912 -21.653 1.00 35.69 358 GLU A CA 1
ATOM 2959 C C . GLU A 1 358 ? 12.479 -23.594 -21.306 1.00 35.69 358 GLU A C 1
ATOM 2961 O O . GLU A 1 358 ? 11.830 -23.202 -20.322 1.00 35.69 358 GLU A O 1
ATOM 2966 N N . PRO A 1 359 ? 12.003 -24.540 -22.131 1.00 34.16 359 PRO A N 1
ATOM 2967 C CA . PRO A 1 359 ? 10.929 -25.414 -21.703 1.00 34.16 359 PRO A CA 1
ATOM 2968 C C . PRO A 1 359 ? 11.462 -26.176 -20.487 1.00 34.16 359 PRO A C 1
ATOM 2970 O O . PRO A 1 359 ? 12.332 -27.029 -20.623 1.00 34.16 359 PRO A O 1
ATOM 2973 N N . GLU A 1 360 ? 11.008 -25.811 -19.287 1.00 38.25 360 GLU A N 1
ATOM 2974 C CA . GLU A 1 360 ? 11.124 -26.722 -18.155 1.00 38.25 360 GLU A CA 1
ATOM 2975 C C . GLU A 1 360 ? 10.204 -27.887 -18.495 1.00 38.25 360 GLU A C 1
ATOM 2977 O O . GLU A 1 360 ? 8.986 -27.719 -18.583 1.00 38.25 360 GLU A O 1
ATOM 2982 N N . ASP A 1 361 ? 10.828 -29.028 -18.777 1.00 35.59 361 ASP A N 1
ATOM 2983 C CA . ASP A 1 361 ? 10.185 -30.328 -18.770 1.00 35.59 361 ASP A CA 1
ATOM 2984 C C . ASP A 1 361 ? 9.338 -30.412 -17.495 1.00 35.59 361 ASP A C 1
ATOM 2986 O O . ASP A 1 361 ? 9.851 -30.253 -16.381 1.00 35.59 361 ASP A O 1
ATOM 2990 N N . ASP A 1 362 ? 8.031 -30.603 -17.669 1.00 34.97 362 ASP A N 1
ATOM 2991 C CA . ASP A 1 362 ? 7.132 -31.015 -16.600 1.00 34.97 362 ASP A CA 1
ATOM 2992 C C . ASP A 1 362 ? 7.641 -32.382 -16.102 1.00 34.97 362 ASP A C 1
ATOM 2994 O O . ASP A 1 362 ? 7.271 -33.435 -16.617 1.00 34.97 362 ASP A O 1
ATOM 2998 N N . TYR A 1 363 ? 8.563 -32.374 -15.137 1.00 35.59 363 TYR A N 1
ATOM 2999 C CA . TYR A 1 363 ? 8.828 -33.539 -14.306 1.00 35.59 363 TYR A CA 1
ATOM 3000 C C . TYR A 1 363 ? 7.636 -33.673 -13.360 1.00 35.59 363 TYR A C 1
ATOM 3002 O O . TYR A 1 363 ? 7.636 -33.151 -12.243 1.00 35.59 363 TYR A O 1
ATOM 3010 N N . ASP A 1 364 ? 6.600 -34.343 -13.858 1.00 37.19 364 ASP A N 1
ATOM 3011 C CA . ASP A 1 364 ? 5.617 -35.044 -13.044 1.00 37.19 364 ASP A CA 1
ATOM 3012 C C . ASP A 1 364 ? 6.367 -36.142 -12.262 1.00 37.19 364 ASP A C 1
ATOM 3014 O O . ASP A 1 364 ? 6.463 -37.290 -12.690 1.00 37.19 364 ASP A O 1
ATOM 3018 N N . GLU A 1 365 ? 6.966 -35.781 -11.126 1.00 38.53 365 GLU A N 1
ATOM 3019 C CA . GLU A 1 365 ? 7.232 -36.738 -10.049 1.00 38.53 365 GLU A CA 1
ATOM 3020 C C . GLU A 1 365 ? 5.947 -36.879 -9.229 1.00 38.53 365 GLU A C 1
ATOM 3022 O O . GLU A 1 365 ? 5.805 -36.278 -8.169 1.00 38.53 365 GLU A O 1
ATOM 3027 N N . ASP A 1 366 ? 5.018 -37.673 -9.752 1.00 34.34 366 ASP A N 1
ATOM 3028 C CA . ASP A 1 366 ? 4.116 -38.470 -8.928 1.00 34.34 366 ASP A CA 1
ATOM 3029 C C . ASP A 1 366 ? 4.385 -39.938 -9.306 1.00 34.34 366 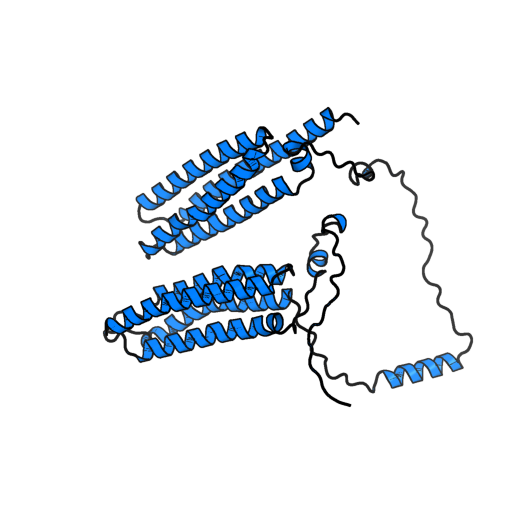ASP A C 1
ATOM 3031 O O . ASP A 1 366 ? 3.806 -40.503 -10.237 1.00 34.34 366 ASP A O 1
ATOM 3035 N N . GLU A 1 367 ? 5.354 -40.539 -8.606 1.00 37.00 367 GLU A N 1
ATOM 3036 C CA . GLU A 1 367 ? 5.313 -41.973 -8.327 1.00 37.00 367 GLU A CA 1
ATOM 3037 C C . GLU A 1 367 ? 3.990 -42.249 -7.605 1.00 37.00 367 GLU A C 1
ATOM 3039 O O . GLU A 1 367 ? 3.745 -41.639 -6.572 1.00 37.00 367 GLU A O 1
ATOM 3044 N N . ASP A 1 368 ? 3.154 -43.125 -8.165 1.00 36.59 368 ASP A N 1
ATOM 3045 C CA . ASP A 1 368 ? 2.304 -44.067 -7.425 1.00 36.59 368 ASP A CA 1
ATOM 3046 C C . ASP A 1 368 ? 1.682 -45.072 -8.422 1.00 36.59 368 ASP A C 1
ATOM 3048 O O . ASP A 1 368 ? 0.650 -44.854 -9.055 1.00 36.59 368 ASP A O 1
ATOM 3052 N N . GLU A 1 369 ? 2.433 -46.155 -8.638 1.00 39.25 369 GLU A N 1
ATOM 3053 C CA . GLU A 1 369 ? 1.995 -47.552 -8.497 1.00 39.25 369 GLU A CA 1
ATOM 3054 C C . GLU A 1 369 ? 0.471 -47.812 -8.486 1.00 39.25 369 GLU A C 1
ATOM 3056 O O . GLU A 1 369 ? -0.158 -47.497 -7.492 1.00 39.25 369 GLU A O 1
ATOM 3061 N N . TYR A 1 370 ? -0.087 -48.475 -9.519 1.00 37.28 370 TYR A N 1
ATOM 3062 C CA . TYR A 1 370 ? -1.085 -49.566 -9.398 1.00 37.28 370 TYR A CA 1
ATOM 3063 C C . TYR A 1 370 ? -1.170 -50.406 -10.698 1.00 37.28 370 TYR A C 1
ATOM 3065 O O . TYR A 1 370 ? -1.541 -49.904 -11.754 1.00 37.28 370 TYR A O 1
ATOM 3073 N N . GLU A 1 371 ? -0.836 -51.694 -10.547 1.00 38.00 371 GLU A N 1
ATOM 3074 C CA . GLU A 1 371 ? -1.453 -52.904 -11.141 1.00 38.00 371 GLU A CA 1
ATOM 3075 C C . GLU A 1 371 ? -1.632 -53.043 -12.673 1.00 38.00 371 GLU A C 1
ATOM 3077 O O . GLU A 1 371 ? -2.567 -52.507 -13.261 1.00 38.00 371 GLU A O 1
ATOM 3082 N N . GLU A 1 372 ? -0.818 -53.919 -13.289 1.00 33.16 372 GLU A N 1
ATOM 3083 C CA . GLU A 1 372 ? -1.233 -55.274 -13.740 1.00 33.16 372 GLU A CA 1
ATOM 3084 C C . GLU A 1 372 ? -0.031 -56.212 -13.963 1.00 33.16 372 GLU A C 1
ATOM 3086 O O . GLU A 1 372 ? 0.976 -55.778 -14.574 1.00 33.16 372 GLU A O 1
#

Sequence (372 aa):
MDDRKIYRKARNHVVWHLIFYFLLVCVFVIGTDLVLNLDFLKFAETGQHQTFILVSLIEIFLWLLLFLGLSTGQKWVRWLYWVMYLLEVASFWIPVRAMMNDWTHIFVYLTWMFCLFIKLAILMQTGLYFHQNRWARVYYDHVLEVYDDDPLDDARAVPARTIARTPAGAYVQPANPAEAAQVRQTAAVQHQSMDAIPEEKPLTWPQVSVRLGICIYGELVVFPIFVQMFQGWFSSLDMRSVFATRDMFLLCIFTAFIWTIPVFFLYYSQKGTRRVIYGVIAAEALFSAWFATRLMAYHDTGLYPDRVFILFILLDIIRYGLIGAVISPVLMGKAKRDPHHRQDMGLRLDQADLPDLEPEDDYDEDEDEYEE

Foldseek 3Di:
DPLVVLLVVLLVVLLVVLVVLLVVLVVLLVVLLVVCCPPLNDDPDPVLNVVSVVVSVVLSVVSVVLSVVVSVLEQVSLVVLVVSLVVLVVCLVSLVVVCVVDVVNVVNSVSVSVSSVVSSVSSVVVSVCCVPPPSNCCRNVVDDDDDVCPVVVCVPPDDDDDDDDDDDDDDDDDPDPVVVVVVVVVVVVVVPPDPDPPPPPQAALLNLLVLLLCLLVVCLPVVLVVCVVVQVLQAWPVRPDRPPSVVSNVLSVVLSVLCVVLSVCSNQLHPPSLVSVVVSVVVNVVVVVVVVVVVVVVVVVVGHDPSNVVVVVVVVVVSVVSSCVSCVCVNVVSHDYDNCSCVVVVPPPDPVPDDDPDPPPPPPPPDDDDDD

pLDDT: mean 71.25, std 17.91, range [29.42, 92.25]

Organism: NCBI:txid1702221

Radius of gyration: 29.81 Å; chains: 1; bounding box: 58×77×92 Å